Protein AF-A0A7C6WME0-F1 (afdb_monomer)

Radius of gyration: 58.68 Å; Cα contacts (8 Å, |Δi|>4): 24; chains: 1; bounding box: 89×38×171 Å

Solvent-accessible surface area (backbone atoms only — not comparable to full-atom values): 11876 Å² total; per-residue (Å²): 110,69,70,62,54,50,48,51,52,47,52,52,53,47,50,52,46,51,53,49,48,56,50,46,47,69,72,53,81,54,48,59,68,63,50,52,55,47,50,50,52,46,52,54,48,48,49,55,43,51,52,53,50,50,53,51,51,50,52,52,51,50,51,53,50,50,53,48,54,50,52,53,51,54,52,50,53,49,51,53,49,52,54,50,51,52,51,51,50,50,51,50,51,52,51,52,51,53,51,49,53,51,49,51,52,51,50,52,53,52,50,52,51,50,51,52,51,50,51,52,50,50,52,51,52,51,50,52,51,52,50,51,52,52,55,51,50,52,52,50,52,51,52,50,51,52,50,50,55,51,49,53,58,51,65,75,61,68,82,86,83,87,83,83,88,80,91,77,90,80,84,78,79,93,81,78,84,73,79,81,71,73,96,60,82,61,78,75,77,77,57,53,75,67,59,54,52,54,54,55,58,68,72,72,113

Secondary structure (DSSP, 8-state):
-HHHHHHHHHHHHHHHHHHHHHHHHHHTTT-HHHHHHHHHHHHHHHHHHHHHHHHHHHHHHHHHHHHHHHHHHHHHHHHHHHHHHHHHHHHHHHHHHHHHHHHHHHHHHHHHHHHHHHHHHHHHHHHHHHHHHHHHHHHHHHHHHHHHHHHHHHHS--------------------------SS--GGGS--HHHHHHHHHHT--

Mean predicted aligned error: 19.45 Å

Sequence (205 aa):
MLKKINSIFFGLFFLIALILEIFVIYKFDGDLFTTIGIGLVVLITGYIFMDTVRSQVQESISNIKLDLEKSQKEELDIIKKELKQLLDIQKASYTATKKNAFMLKKTMEGQKNALNLELNHNKESTRQLIEVFKIENIKIEQHQEELKKILARLEDKKPSETNDSNNSNQKFSEDNKEVIEPLYDDPNKALTADEITSLFEAYGK

pLDDT: mean 79.59, std 17.53, range [32.97, 97.38]

Foldseek 3Di:
DVLVVVLVVLVVVLVVLVVVLVVCVVPVVCPPVVNVVSVVVSVVSVVVSVVSVVVVVVVVVVVVVVVVVVVVVVVVVVVVVVVVVVVVVVVVVVVVVVVVVVVVVVVVVVVVVVVVVVVVVVVVVVVVVVVVVVVVVVVVVVVVVVVVVVVVVVVVDDDDDDDDDDDDDDDDDPDDPPPPDPPDDDPVVPDDPVNVVVVVVVVVD

Structure (mmCIF, N/CA/C/O backbone):
data_AF-A0A7C6WME0-F1
#
_entry.id   AF-A0A7C6WME0-F1
#
loop_
_atom_site.group_PDB
_atom_site.id
_atom_site.type_symbol
_atom_site.label_atom_id
_atom_site.label_alt_id
_atom_site.label_comp_id
_atom_site.label_asym_id
_atom_site.label_entity_id
_atom_site.label_seq_id
_atom_site.pdbx_PDB_ins_code
_atom_site.Cartn_x
_atom_site.Cartn_y
_atom_site.Cartn_z
_atom_site.occupancy
_atom_site.B_iso_or_equiv
_atom_site.auth_seq_id
_atom_site.auth_comp_id
_atom_site.auth_asym_id
_atom_site.auth_atom_id
_atom_site.pdbx_PDB_model_num
ATOM 1 N N . MET A 1 1 ? 12.422 -9.803 -28.456 1.00 58.50 1 MET A N 1
ATOM 2 C CA . MET A 1 1 ? 13.870 -10.108 -28.569 1.00 58.50 1 MET A CA 1
ATOM 3 C C . MET A 1 1 ? 14.460 -9.719 -29.922 1.00 58.50 1 MET A C 1
ATOM 5 O O . MET A 1 1 ? 15.465 -9.023 -29.907 1.00 58.50 1 MET A O 1
ATOM 9 N N . LEU A 1 2 ? 13.834 -10.055 -31.064 1.00 64.19 2 LEU A N 1
ATOM 10 C CA . LEU A 1 2 ? 14.345 -9.672 -32.397 1.00 64.19 2 LEU A CA 1
ATOM 11 C C . LEU A 1 2 ? 14.641 -8.167 -32.552 1.00 64.19 2 LEU A C 1
ATOM 13 O O . LEU A 1 2 ? 15.694 -7.814 -33.060 1.00 64.19 2 LEU A O 1
ATOM 17 N N . LYS A 1 3 ? 13.774 -7.274 -32.053 1.00 69.69 3 LYS A N 1
ATOM 18 C CA . LYS A 1 3 ? 13.999 -5.815 -32.133 1.00 69.69 3 LYS A CA 1
ATOM 19 C C . LYS A 1 3 ? 15.288 -5.354 -31.435 1.00 69.69 3 LYS A C 1
ATOM 21 O O . LYS A 1 3 ? 16.003 -4.519 -31.972 1.00 69.69 3 LYS A O 1
ATOM 26 N N . LYS A 1 4 ? 15.604 -5.932 -30.269 1.00 74.06 4 LYS A N 1
ATOM 27 C CA . LYS A 1 4 ? 16.823 -5.610 -29.504 1.00 74.06 4 LYS A CA 1
ATOM 28 C C . LYS A 1 4 ? 18.076 -6.101 -30.228 1.00 74.06 4 LYS A C 1
ATOM 30 O O . LYS A 1 4 ? 19.053 -5.372 -30.322 1.00 74.06 4 LYS A O 1
ATOM 35 N N . ILE A 1 5 ? 18.014 -7.311 -30.783 1.00 80.00 5 ILE A N 1
ATOM 36 C CA . ILE A 1 5 ? 19.096 -7.896 -31.583 1.00 80.00 5 ILE A CA 1
ATOM 37 C C . ILE A 1 5 ? 19.335 -7.050 -32.840 1.00 80.00 5 ILE A C 1
ATOM 39 O O . ILE A 1 5 ? 20.470 -6.669 -33.108 1.00 80.00 5 ILE A O 1
ATOM 43 N N . ASN A 1 6 ? 18.270 -6.658 -33.542 1.00 79.50 6 ASN A N 1
ATOM 44 C CA . ASN A 1 6 ? 18.366 -5.781 -34.708 1.00 79.50 6 ASN A CA 1
ATOM 45 C C . ASN A 1 6 ? 18.972 -4.417 -34.347 1.00 79.50 6 ASN A C 1
ATOM 47 O O . ASN A 1 6 ? 19.821 -3.934 -35.082 1.00 79.50 6 ASN A O 1
ATOM 51 N N . SER A 1 7 ? 18.614 -3.835 -33.197 1.00 81.12 7 SER A N 1
ATOM 52 C CA . SER A 1 7 ? 19.242 -2.607 -32.675 1.00 81.12 7 SER A CA 1
ATOM 53 C C . SER A 1 7 ? 20.755 -2.717 -32.561 1.00 81.12 7 SER A C 1
ATOM 55 O O . SER A 1 7 ? 21.491 -1.837 -32.996 1.00 81.12 7 SER A O 1
ATOM 57 N N . ILE A 1 8 ? 21.214 -3.820 -31.966 1.00 84.44 8 ILE A N 1
ATOM 58 C CA . ILE A 1 8 ? 22.630 -4.075 -31.714 1.00 84.44 8 ILE A CA 1
ATOM 59 C C . ILE A 1 8 ? 23.362 -4.258 -33.044 1.00 84.44 8 ILE A C 1
ATOM 61 O O . ILE A 1 8 ? 24.427 -3.679 -33.236 1.00 84.44 8 ILE A O 1
ATOM 65 N N . PHE A 1 9 ? 22.764 -4.991 -33.988 1.00 85.44 9 PHE A N 1
ATOM 66 C CA . PHE A 1 9 ? 23.308 -5.124 -35.338 1.00 85.44 9 PHE A CA 1
ATOM 67 C C . PHE A 1 9 ? 23.381 -3.776 -36.065 1.00 85.44 9 PHE A C 1
ATOM 69 O O . PHE A 1 9 ? 24.432 -3.459 -36.615 1.00 85.44 9 PHE A O 1
ATOM 76 N N . PHE A 1 10 ? 22.330 -2.952 -36.026 1.00 84.94 10 PHE A N 1
ATOM 77 C CA . PHE A 1 10 ? 22.354 -1.611 -36.622 1.00 84.94 10 PHE A CA 1
ATOM 78 C C . PHE A 1 10 ? 23.417 -0.711 -35.985 1.00 84.94 10 PHE A C 1
ATOM 80 O O . PHE A 1 10 ? 24.123 -0.013 -36.706 1.00 84.94 10 PHE A O 1
ATOM 87 N N . GLY A 1 11 ? 23.583 -0.770 -34.662 1.00 87.19 11 GLY A N 1
ATOM 88 C CA . GLY A 1 11 ? 24.639 -0.039 -33.961 1.00 87.19 11 GLY A CA 1
ATOM 89 C C . GLY A 1 11 ? 26.040 -0.486 -34.380 1.00 87.19 11 GLY A C 1
ATOM 90 O O . GLY A 1 11 ? 26.913 0.351 -34.597 1.00 87.19 11 GLY A O 1
ATOM 91 N N . LEU A 1 12 ? 26.246 -1.793 -34.568 1.00 89.94 12 LEU A N 1
ATOM 92 C CA . LEU A 1 12 ? 27.514 -2.342 -35.049 1.00 89.94 12 LEU A CA 1
ATOM 93 C C . LEU A 1 12 ? 27.816 -1.894 -36.488 1.00 89.94 12 LEU A C 1
ATOM 95 O O . LEU A 1 12 ? 28.926 -1.453 -36.771 1.00 89.94 12 LEU A O 1
ATOM 99 N N . PHE A 1 13 ? 26.829 -1.957 -37.388 1.00 86.69 13 PHE A N 1
ATOM 100 C CA . PHE A 1 13 ? 26.975 -1.487 -38.770 1.00 86.69 13 PHE A CA 1
ATOM 101 C C . PHE A 1 13 ? 27.229 0.019 -38.848 1.00 86.69 13 PHE A C 1
ATOM 103 O O . PHE A 1 13 ? 28.073 0.452 -39.630 1.00 86.69 13 PHE A O 1
ATOM 110 N N . PHE A 1 14 ? 26.553 0.811 -38.014 1.00 89.06 14 PHE A N 1
ATOM 111 C CA . PHE A 1 14 ? 26.797 2.246 -37.912 1.00 89.06 14 PHE A CA 1
ATOM 112 C C . PHE A 1 14 ? 28.226 2.544 -37.437 1.00 89.06 14 PHE A C 1
ATOM 114 O O . PHE A 1 14 ? 28.904 3.374 -38.035 1.00 89.06 14 PHE A O 1
ATOM 121 N N . LEU A 1 15 ? 28.726 1.817 -36.429 1.00 90.81 15 LEU A N 1
ATOM 122 C CA . LEU A 1 15 ? 30.104 1.959 -35.949 1.00 90.81 15 LEU A CA 1
ATOM 123 C C . LEU A 1 15 ? 31.127 1.628 -37.047 1.00 90.81 15 LEU A C 1
ATOM 125 O O . LEU A 1 15 ? 32.091 2.366 -37.236 1.00 90.81 15 LEU A O 1
ATOM 129 N N . ILE A 1 16 ? 30.903 0.541 -37.792 1.00 90.31 16 ILE A N 1
ATOM 130 C CA . ILE A 1 16 ? 31.760 0.146 -38.918 1.00 90.31 16 ILE A CA 1
ATOM 131 C C . ILE A 1 16 ? 31.748 1.225 -40.009 1.00 90.31 16 ILE A C 1
ATOM 133 O O . ILE A 1 16 ? 32.808 1.565 -40.529 1.00 90.31 16 ILE A O 1
ATOM 137 N N . ALA A 1 17 ? 30.582 1.795 -40.330 1.00 88.19 17 ALA A N 1
ATOM 138 C CA . ALA A 1 17 ? 30.460 2.870 -41.313 1.00 88.19 17 ALA A CA 1
ATOM 139 C C . ALA A 1 17 ? 31.203 4.146 -40.875 1.00 88.19 17 ALA A C 1
ATOM 141 O O . ALA A 1 17 ? 31.884 4.761 -41.689 1.00 88.19 17 ALA A O 1
ATOM 142 N N . LEU A 1 18 ? 31.149 4.490 -39.585 1.00 89.69 18 LEU A N 1
ATOM 143 C CA . LEU A 1 18 ? 31.856 5.637 -39.005 1.00 89.69 18 LEU A CA 1
ATOM 144 C C . LEU A 1 18 ? 33.384 5.438 -39.054 1.00 89.69 18 LEU A C 1
ATOM 146 O O . LEU A 1 18 ? 34.127 6.333 -39.448 1.00 89.69 18 LEU A O 1
ATOM 150 N N . ILE A 1 19 ? 33.866 4.233 -38.728 1.00 92.19 19 ILE A N 1
ATOM 151 C CA . ILE A 1 19 ? 35.291 3.879 -38.853 1.00 92.19 19 ILE A CA 1
ATOM 152 C C . ILE A 1 19 ? 35.739 3.936 -40.320 1.00 92.19 19 ILE A C 1
ATOM 154 O O . ILE A 1 19 ? 36.832 4.426 -40.609 1.00 92.19 19 ILE A O 1
ATOM 158 N N . LEU A 1 20 ? 34.905 3.455 -41.246 1.00 87.75 20 LEU A N 1
ATOM 159 C CA . LEU A 1 20 ? 35.188 3.496 -42.679 1.00 87.75 20 LEU A CA 1
ATOM 160 C C . LEU A 1 20 ? 35.269 4.939 -43.196 1.00 87.75 20 LEU A C 1
ATOM 162 O O . LEU A 1 20 ? 36.176 5.249 -43.961 1.00 87.75 20 LEU A O 1
ATOM 166 N N . GLU A 1 21 ? 34.372 5.822 -42.755 1.00 87.31 21 GLU A N 1
ATOM 167 C CA . GLU A 1 21 ? 34.400 7.248 -43.093 1.00 87.31 21 GLU A CA 1
ATOM 168 C C . GLU A 1 21 ? 35.707 7.906 -42.628 1.00 87.31 21 GLU A C 1
ATOM 170 O O . GLU A 1 21 ? 36.407 8.524 -43.431 1.00 87.31 21 GLU A O 1
ATOM 175 N N . ILE A 1 22 ? 36.104 7.683 -41.368 1.00 89.19 22 ILE A N 1
ATOM 176 C CA . ILE A 1 22 ? 37.377 8.183 -40.819 1.00 89.19 22 ILE A CA 1
ATOM 177 C C . ILE A 1 22 ? 38.570 7.644 -41.623 1.00 89.19 22 ILE A C 1
ATOM 179 O O . ILE A 1 22 ? 39.497 8.388 -41.946 1.00 89.19 22 ILE A O 1
ATOM 183 N N . PHE A 1 23 ? 38.552 6.355 -41.970 1.00 89.75 23 PHE A N 1
ATOM 184 C CA . PHE A 1 23 ? 39.615 5.723 -42.749 1.00 89.75 23 PHE A CA 1
ATOM 185 C C . PHE A 1 23 ? 39.729 6.306 -44.162 1.00 89.75 23 PHE A C 1
ATOM 187 O O . PHE A 1 23 ? 40.838 6.508 -44.661 1.00 89.75 23 PHE A O 1
ATOM 194 N N . VAL A 1 24 ? 38.597 6.591 -44.808 1.00 86.25 24 VAL A N 1
ATOM 195 C CA . VAL A 1 24 ? 38.574 7.176 -46.151 1.00 86.25 24 VAL A CA 1
ATOM 196 C C . VAL A 1 24 ? 39.119 8.597 -46.133 1.00 86.25 24 VAL A C 1
ATOM 198 O O . VAL A 1 24 ? 39.968 8.917 -46.963 1.00 86.25 24 VAL A O 1
ATOM 201 N N . ILE A 1 25 ? 38.720 9.409 -45.152 1.00 86.75 25 ILE A N 1
ATOM 202 C CA . ILE A 1 25 ? 39.258 10.764 -44.964 1.00 86.75 25 ILE A CA 1
ATOM 203 C C . ILE A 1 25 ? 40.781 10.719 -44.792 1.00 86.75 25 ILE A C 1
ATOM 205 O O . ILE A 1 25 ? 41.490 11.525 -45.387 1.00 86.75 25 ILE A O 1
ATOM 209 N N . TYR A 1 26 ? 41.289 9.752 -44.022 1.00 88.94 26 TYR A N 1
ATOM 210 C CA . TYR A 1 26 ? 42.722 9.609 -43.763 1.00 88.94 26 TYR A CA 1
ATOM 211 C C . TYR A 1 26 ? 43.530 9.137 -44.983 1.00 88.94 26 TYR A C 1
ATOM 213 O O . TYR A 1 26 ? 44.649 9.597 -45.185 1.00 88.94 26 TYR A O 1
ATOM 221 N N . LYS A 1 27 ? 43.004 8.195 -45.779 1.00 88.44 27 LYS A N 1
ATOM 222 C CA . LYS A 1 27 ? 43.773 7.522 -46.844 1.00 88.44 27 LYS A CA 1
ATOM 223 C C . LYS A 1 27 ? 43.636 8.161 -48.229 1.00 88.44 27 LYS A C 1
ATOM 225 O O . LYS A 1 27 ? 44.530 7.987 -49.051 1.00 88.44 27 LYS A O 1
ATOM 230 N N . PHE A 1 28 ? 42.528 8.843 -48.510 1.00 83.94 28 PHE A N 1
ATOM 231 C CA . PHE A 1 28 ? 42.233 9.397 -49.838 1.00 83.94 28 PHE A CA 1
ATOM 232 C C . PHE A 1 28 ? 42.497 10.907 -49.942 1.00 83.94 28 PHE A C 1
ATOM 234 O O . PHE A 1 28 ? 41.944 11.548 -50.832 1.00 83.94 28 PHE A O 1
ATOM 241 N N . ASP A 1 29 ? 43.300 11.476 -49.031 1.00 81.00 29 ASP A N 1
ATOM 242 C CA . ASP A 1 29 ? 43.642 12.911 -48.971 1.00 81.00 29 ASP A CA 1
ATOM 243 C C . ASP A 1 29 ? 42.420 13.845 -49.107 1.00 81.00 29 ASP A C 1
ATOM 245 O O . ASP A 1 29 ? 42.507 14.966 -49.608 1.00 81.00 29 ASP A O 1
ATOM 249 N N . GLY A 1 30 ? 41.254 13.377 -48.651 1.00 66.31 30 GLY A N 1
ATOM 250 C CA . GLY A 1 30 ? 40.015 14.141 -48.693 1.00 66.31 30 GLY A CA 1
ATOM 251 C C . GLY A 1 30 ? 39.384 14.291 -50.078 1.00 66.31 30 GLY A C 1
ATOM 252 O O . GLY A 1 30 ? 38.801 15.344 -50.336 1.00 66.31 30 GLY A O 1
ATOM 253 N N . ASP A 1 31 ? 39.435 13.273 -50.953 1.00 85.81 31 ASP A N 1
ATOM 254 C CA . ASP A 1 31 ? 38.570 13.249 -52.145 1.00 85.81 31 ASP A CA 1
ATOM 255 C C . ASP A 1 31 ? 37.110 13.534 -51.741 1.00 85.81 31 ASP A C 1
ATOM 257 O O . ASP A 1 31 ? 36.436 12.746 -51.059 1.00 85.81 31 ASP A O 1
ATOM 261 N N . LEU A 1 32 ? 36.651 14.726 -52.129 1.00 82.75 32 LEU A N 1
ATOM 262 C CA . LEU A 1 32 ? 35.411 15.329 -51.657 1.00 82.75 32 LEU A CA 1
ATOM 263 C C . LEU A 1 32 ? 34.208 14.481 -52.056 1.00 82.75 32 LEU A C 1
ATOM 265 O O . LEU A 1 32 ? 33.293 14.318 -51.256 1.00 82.75 32 LEU A O 1
ATOM 269 N N . PHE A 1 33 ? 34.210 13.896 -53.256 1.00 86.88 33 PHE A N 1
ATOM 270 C CA . PHE A 1 33 ? 33.073 13.112 -53.739 1.00 86.88 33 PHE A CA 1
ATOM 271 C C . PHE A 1 33 ? 32.895 11.814 -52.952 1.00 86.88 33 PHE A C 1
ATOM 273 O O . PHE A 1 33 ? 31.777 11.489 -52.547 1.00 86.88 33 PHE A O 1
ATOM 280 N N . THR A 1 34 ? 33.992 11.106 -52.680 1.00 85.69 34 THR A N 1
ATOM 281 C CA . THR A 1 34 ? 33.966 9.871 -51.888 1.00 85.69 34 THR A CA 1
ATOM 282 C C . THR A 1 34 ? 33.574 10.160 -50.437 1.00 85.69 34 THR A C 1
ATOM 284 O O . THR A 1 34 ? 32.724 9.470 -49.871 1.00 85.69 34 THR A O 1
ATOM 287 N N . THR A 1 35 ? 34.120 11.231 -49.857 1.00 86.81 35 THR A N 1
ATOM 288 C CA . THR A 1 35 ? 33.803 11.652 -48.484 1.00 86.81 35 THR A CA 1
ATOM 289 C C . THR A 1 35 ? 32.334 12.063 -48.346 1.00 86.81 35 THR A C 1
ATOM 291 O O . THR A 1 35 ? 31.651 11.602 -47.436 1.00 86.81 35 THR A O 1
ATOM 294 N N . ILE A 1 36 ? 31.806 12.859 -49.283 1.00 89.50 36 ILE A N 1
ATOM 295 C CA . ILE A 1 36 ? 30.394 13.277 -49.294 1.00 89.50 36 ILE A CA 1
ATOM 296 C C . ILE A 1 36 ? 29.465 12.068 -49.461 1.00 89.50 36 ILE A C 1
ATOM 298 O O . ILE A 1 36 ? 28.457 11.970 -48.760 1.00 89.50 36 ILE A O 1
ATOM 302 N N . GLY A 1 37 ? 29.796 11.136 -50.362 1.00 88.50 37 GLY A N 1
ATOM 303 C CA . GLY A 1 37 ? 28.994 9.934 -50.594 1.00 88.50 37 GLY A CA 1
ATOM 304 C C . GLY A 1 37 ? 28.884 9.053 -49.348 1.00 88.50 37 GLY A C 1
ATOM 305 O O . GLY A 1 37 ? 27.784 8.646 -48.973 1.00 88.50 37 GLY A O 1
ATOM 306 N N . ILE A 1 38 ? 30.008 8.804 -48.671 1.00 87.88 38 ILE A N 1
ATOM 307 C CA . ILE A 1 38 ? 30.039 7.998 -47.443 1.00 87.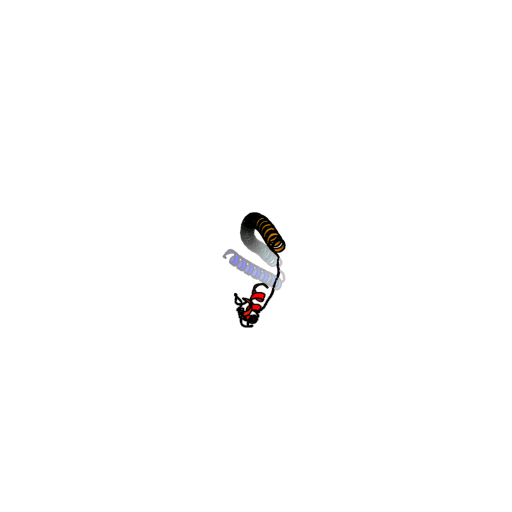88 38 ILE A CA 1
ATOM 308 C C . ILE A 1 38 ? 29.370 8.737 -46.284 1.00 87.88 38 ILE A C 1
ATOM 310 O O . ILE A 1 38 ? 28.553 8.135 -45.589 1.00 87.88 38 ILE A O 1
ATOM 314 N N . GLY A 1 39 ? 29.622 10.038 -46.121 1.00 89.69 39 GLY A N 1
ATOM 315 C CA . GLY A 1 39 ? 28.986 10.843 -45.077 1.00 89.69 39 GLY A CA 1
ATOM 316 C C . GLY A 1 39 ? 27.460 10.867 -45.199 1.00 89.69 39 GLY A C 1
ATOM 317 O O . GLY A 1 39 ? 26.748 10.772 -44.200 1.00 89.69 39 GLY A O 1
ATOM 318 N N . LEU A 1 40 ? 26.920 10.889 -46.423 1.00 92.31 40 LEU A N 1
ATOM 319 C CA . LEU A 1 40 ? 25.475 10.803 -46.653 1.00 92.31 40 LEU A CA 1
ATOM 320 C C . LEU A 1 40 ? 24.914 9.438 -46.214 1.00 92.31 40 LEU A C 1
ATOM 322 O O . LEU A 1 40 ? 23.871 9.379 -45.559 1.00 92.31 40 LEU A O 1
ATOM 326 N N . VAL A 1 41 ? 25.627 8.343 -46.499 1.00 89.81 41 VAL A N 1
ATOM 327 C CA . VAL A 1 41 ? 25.257 6.995 -46.030 1.00 89.81 41 VAL A CA 1
ATOM 328 C C . VAL A 1 41 ? 25.319 6.900 -44.503 1.00 89.81 41 VAL A C 1
ATOM 330 O O . VAL A 1 41 ? 24.405 6.337 -43.894 1.00 89.81 41 VAL A O 1
ATOM 333 N N . VAL A 1 42 ? 26.344 7.476 -43.871 1.00 91.69 42 VAL A N 1
ATOM 334 C CA . VAL A 1 42 ? 26.475 7.521 -42.406 1.00 91.69 42 VAL A CA 1
ATOM 335 C C . VAL A 1 42 ? 25.335 8.328 -41.786 1.00 91.69 42 VAL A C 1
ATOM 337 O O . VAL A 1 42 ? 24.731 7.862 -40.822 1.00 91.69 42 VAL A O 1
ATOM 340 N N . LEU A 1 43 ? 24.954 9.469 -42.368 1.00 92.62 43 LEU A N 1
ATOM 341 C CA . LEU A 1 43 ? 23.820 10.271 -41.895 1.00 92.62 43 LEU A CA 1
ATOM 342 C C . LEU A 1 43 ? 22.486 9.520 -41.991 1.00 92.62 43 LEU A C 1
ATOM 344 O O . LEU A 1 43 ? 21.732 9.496 -41.016 1.00 92.62 43 LEU A O 1
ATOM 348 N N . ILE A 1 44 ? 22.197 8.872 -43.126 1.00 90.94 44 ILE A N 1
ATOM 349 C CA . ILE A 1 44 ? 20.967 8.077 -43.289 1.00 90.94 44 ILE A CA 1
ATOM 350 C C . ILE A 1 44 ? 20.949 6.912 -42.293 1.00 90.94 44 ILE A C 1
ATOM 352 O O . ILE A 1 44 ? 19.948 6.685 -41.611 1.00 90.94 44 ILE A O 1
ATOM 356 N N . THR A 1 45 ? 22.065 6.190 -42.174 1.00 89.19 45 THR A N 1
ATOM 357 C CA . THR A 1 45 ? 22.178 5.040 -41.266 1.00 89.19 45 THR A CA 1
ATOM 358 C C . THR A 1 45 ? 22.056 5.478 -39.806 1.00 89.19 45 THR A C 1
ATOM 360 O O . THR A 1 45 ? 21.356 4.836 -39.024 1.00 89.19 45 THR A O 1
ATOM 363 N N . GLY A 1 46 ? 22.667 6.608 -39.444 1.00 90.81 46 GLY A N 1
ATOM 364 C CA . GLY A 1 46 ? 22.572 7.206 -38.116 1.00 90.81 46 GLY A CA 1
ATOM 365 C C . GLY A 1 46 ? 21.152 7.648 -37.772 1.00 90.81 46 GLY A C 1
ATOM 366 O O . GLY A 1 46 ? 20.696 7.421 -36.652 1.00 90.81 46 GLY A O 1
ATOM 367 N N . TYR A 1 47 ? 20.414 8.203 -38.737 1.00 92.31 47 TYR A N 1
ATOM 368 C CA . TYR A 1 47 ? 19.008 8.560 -38.550 1.00 92.31 47 TYR A CA 1
ATOM 369 C C . TYR A 1 47 ? 18.138 7.328 -38.250 1.00 92.31 47 TYR A C 1
ATOM 371 O O . TYR A 1 47 ? 17.405 7.322 -37.260 1.00 92.31 47 TYR A O 1
ATOM 379 N N . ILE A 1 48 ? 18.269 6.258 -39.043 1.00 88.25 48 ILE A N 1
ATOM 380 C CA . ILE A 1 48 ? 17.522 5.001 -38.840 1.00 88.25 48 ILE A CA 1
ATOM 381 C C . ILE A 1 48 ? 17.894 4.352 -37.498 1.00 88.25 48 ILE A C 1
ATOM 383 O O . ILE A 1 48 ? 17.029 3.833 -36.783 1.00 88.25 48 ILE A O 1
ATOM 387 N N . PHE A 1 49 ? 19.176 4.400 -37.129 1.00 89.19 49 PHE A N 1
ATOM 388 C CA . PHE A 1 49 ? 19.643 3.906 -35.840 1.00 89.19 49 PHE A CA 1
ATOM 389 C C . PHE A 1 49 ? 19.020 4.689 -34.677 1.00 89.19 49 PHE A C 1
ATOM 391 O O . PHE A 1 49 ? 18.477 4.082 -33.755 1.00 89.19 49 PHE A O 1
ATOM 398 N N . MET A 1 50 ? 19.022 6.024 -34.738 1.00 90.00 50 MET A N 1
ATOM 399 C CA . MET A 1 50 ? 18.418 6.868 -33.702 1.00 90.00 50 MET A CA 1
ATOM 400 C C . MET A 1 50 ? 16.910 6.645 -33.570 1.00 90.00 50 MET A C 1
ATOM 402 O O . MET A 1 50 ? 16.407 6.597 -32.448 1.00 90.00 50 MET A O 1
ATOM 406 N N . ASP A 1 51 ? 16.192 6.447 -34.676 1.00 89.00 51 ASP A N 1
ATOM 407 C CA . ASP A 1 51 ? 14.764 6.109 -34.641 1.00 89.00 51 ASP A CA 1
ATOM 408 C C . ASP A 1 51 ? 14.516 4.751 -33.955 1.00 89.00 51 ASP A C 1
ATOM 410 O O . ASP A 1 51 ? 13.672 4.613 -33.063 1.00 89.00 51 ASP A O 1
ATOM 414 N N . THR A 1 52 ? 15.357 3.764 -34.270 1.00 87.31 52 THR A N 1
ATOM 415 C CA . THR A 1 52 ? 15.318 2.430 -33.655 1.00 87.31 52 THR A CA 1
ATOM 416 C C . THR A 1 52 ? 15.600 2.479 -32.148 1.00 87.31 52 THR A C 1
ATOM 418 O O . THR A 1 52 ? 14.903 1.827 -31.361 1.00 87.31 52 THR A O 1
ATOM 421 N N . VAL A 1 53 ? 16.593 3.271 -31.727 1.00 87.62 53 VAL A N 1
ATOM 422 C CA . VAL A 1 53 ? 16.920 3.499 -30.310 1.00 87.62 53 VAL A CA 1
ATOM 423 C C . VAL A 1 53 ? 15.766 4.206 -29.604 1.00 87.62 53 VAL A C 1
ATOM 425 O O . VAL A 1 53 ? 15.340 3.763 -28.536 1.00 87.62 53 VAL A O 1
ATOM 428 N N . ARG A 1 54 ? 15.206 5.260 -30.210 1.00 90.12 54 ARG A N 1
ATOM 429 C CA . ARG A 1 54 ? 14.078 6.015 -29.649 1.00 90.12 54 ARG A CA 1
ATOM 430 C C . ARG A 1 54 ? 12.875 5.116 -29.392 1.00 90.12 54 ARG A C 1
ATOM 432 O O . ARG A 1 54 ? 12.310 5.160 -28.300 1.00 90.12 54 ARG A O 1
ATOM 439 N N . SER A 1 55 ? 12.528 4.269 -30.359 1.00 88.56 55 SER A N 1
ATOM 440 C CA . SER A 1 55 ? 11.431 3.308 -30.233 1.00 88.56 55 SER A CA 1
ATOM 441 C C . SER A 1 55 ? 11.642 2.345 -29.055 1.00 88.56 55 SER A C 1
ATOM 443 O O . SER A 1 55 ? 10.732 2.134 -28.254 1.00 88.56 55 SER A O 1
ATOM 445 N N . GLN A 1 56 ? 12.858 1.820 -28.879 1.00 87.56 56 GLN A N 1
ATOM 446 C CA . GLN A 1 56 ? 13.174 0.906 -27.772 1.00 87.56 56 GLN A CA 1
ATOM 447 C C . GLN A 1 56 ? 13.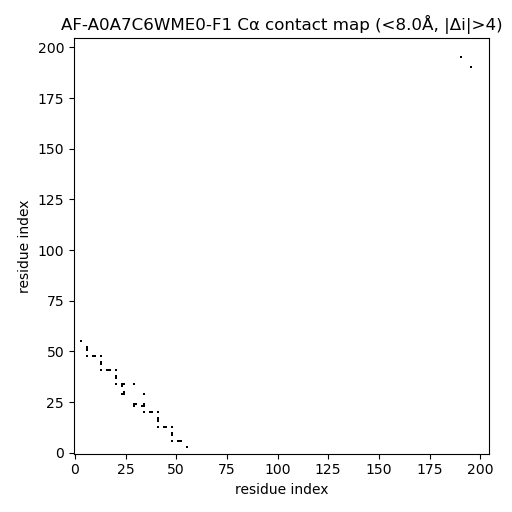169 1.575 -26.404 1.00 87.56 56 GLN A C 1
ATOM 449 O O . GLN A 1 56 ? 12.703 0.980 -25.428 1.00 87.56 56 GLN A O 1
ATOM 45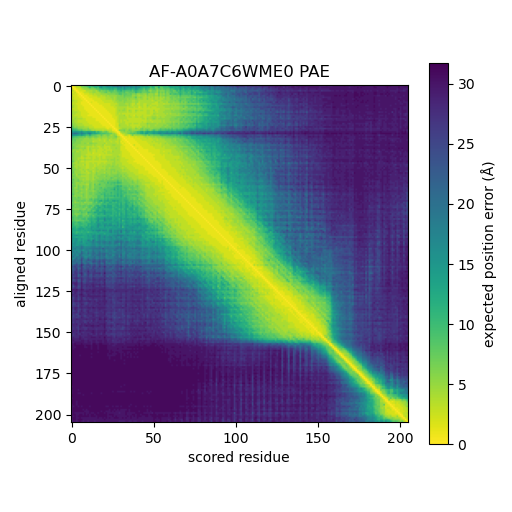4 N N . VAL A 1 57 ? 13.685 2.800 -26.324 1.00 89.62 57 VAL A N 1
ATOM 455 C CA . VAL A 1 57 ? 13.641 3.594 -25.095 1.00 89.62 57 VAL A CA 1
ATOM 456 C C . VAL A 1 57 ? 12.189 3.878 -24.725 1.00 89.62 57 VAL A C 1
ATOM 458 O O . VAL A 1 57 ? 11.807 3.662 -23.579 1.00 89.62 57 VAL A O 1
ATOM 461 N N . GLN A 1 58 ? 11.353 4.266 -25.688 1.00 92.06 58 GLN A N 1
ATOM 462 C CA . GLN A 1 58 ? 9.937 4.533 -25.449 1.00 92.06 58 GLN A CA 1
ATOM 463 C C . GLN A 1 58 ? 9.169 3.281 -24.999 1.00 92.06 58 GLN A C 1
ATOM 465 O O . GLN A 1 58 ? 8.391 3.360 -24.050 1.00 92.06 58 GLN A O 1
ATOM 470 N N . GLU A 1 59 ? 9.410 2.124 -25.622 1.00 90.56 59 GLU A N 1
ATOM 471 C CA . GLU A 1 59 ? 8.820 0.845 -25.201 1.00 90.56 59 GLU A CA 1
ATOM 472 C C . GLU A 1 59 ? 9.242 0.490 -23.765 1.00 90.56 59 GLU A C 1
ATOM 474 O O . GLU A 1 59 ? 8.410 0.120 -22.939 1.00 90.56 59 GLU A O 1
ATOM 479 N N . SER A 1 60 ? 10.521 0.683 -23.431 1.00 88.44 60 SER A N 1
ATOM 480 C CA . SER A 1 60 ? 11.044 0.422 -22.084 1.00 88.44 60 SER A CA 1
ATOM 481 C C . SER A 1 60 ? 10.445 1.368 -21.041 1.00 88.44 60 SER A C 1
ATOM 483 O O . SER A 1 60 ? 10.029 0.913 -19.980 1.00 88.44 60 SER A O 1
ATOM 485 N N . ILE A 1 61 ? 10.337 2.663 -21.354 1.00 91.88 61 ILE A N 1
ATOM 486 C CA . ILE A 1 61 ? 9.693 3.659 -20.485 1.00 91.88 61 ILE A CA 1
ATOM 487 C C . ILE A 1 61 ? 8.219 3.308 -20.273 1.00 91.88 61 ILE A C 1
ATOM 489 O O . ILE A 1 61 ? 7.737 3.368 -19.146 1.00 91.88 61 ILE A O 1
ATOM 493 N N . SER A 1 62 ? 7.507 2.919 -21.333 1.00 94.81 62 SER A N 1
ATOM 494 C CA . SER A 1 62 ? 6.101 2.524 -21.234 1.00 94.81 62 SER A CA 1
ATOM 495 C C . SER A 1 62 ? 5.919 1.302 -20.336 1.00 94.81 62 SER A C 1
ATOM 497 O O . SER A 1 62 ? 5.009 1.293 -19.513 1.00 94.81 62 SER A O 1
ATOM 499 N N . ASN A 1 63 ? 6.784 0.294 -20.465 1.00 94.50 63 ASN A N 1
ATOM 500 C CA . ASN A 1 63 ? 6.724 -0.908 -19.633 1.00 94.50 63 ASN A CA 1
ATOM 501 C C . ASN A 1 63 ? 7.028 -0.591 -18.164 1.00 94.50 63 ASN A C 1
ATOM 503 O O . ASN A 1 63 ? 6.266 -0.990 -17.294 1.00 94.50 63 ASN A O 1
ATOM 507 N N . ILE A 1 64 ? 8.073 0.200 -17.893 1.00 93.50 64 ILE A N 1
ATOM 508 C CA . ILE A 1 64 ? 8.406 0.643 -16.528 1.00 93.50 64 ILE A CA 1
ATOM 509 C C . ILE A 1 64 ? 7.245 1.431 -15.916 1.00 93.50 64 ILE A C 1
ATOM 511 O O . ILE A 1 64 ? 6.903 1.226 -14.755 1.00 93.50 64 ILE A O 1
ATOM 515 N N . LYS A 1 65 ? 6.618 2.324 -16.691 1.00 95.38 65 LYS A N 1
ATOM 516 C CA . LYS A 1 65 ? 5.459 3.092 -16.230 1.00 95.38 65 LYS A CA 1
ATOM 517 C C . LYS A 1 65 ? 4.277 2.180 -15.894 1.00 95.38 65 LYS A C 1
ATOM 519 O O . LYS A 1 65 ? 3.646 2.376 -14.863 1.00 95.38 65 LYS A O 1
ATOM 524 N N . LEU A 1 66 ? 3.998 1.189 -16.740 1.00 95.88 66 LEU A N 1
ATOM 525 C CA . LEU A 1 66 ? 2.917 0.228 -16.525 1.00 95.88 66 LEU A CA 1
ATOM 526 C C . LEU A 1 66 ? 3.168 -0.627 -15.275 1.00 95.88 66 LEU A C 1
ATOM 528 O O . LEU A 1 66 ? 2.262 -0.796 -14.461 1.00 95.88 66 LEU A O 1
ATOM 532 N N . ASP A 1 67 ? 4.396 -1.112 -15.088 1.00 95.50 67 ASP A N 1
ATOM 533 C CA . ASP A 1 67 ? 4.783 -1.873 -13.897 1.00 95.50 67 ASP A CA 1
ATOM 534 C C . ASP A 1 67 ? 4.679 -1.018 -12.624 1.00 95.50 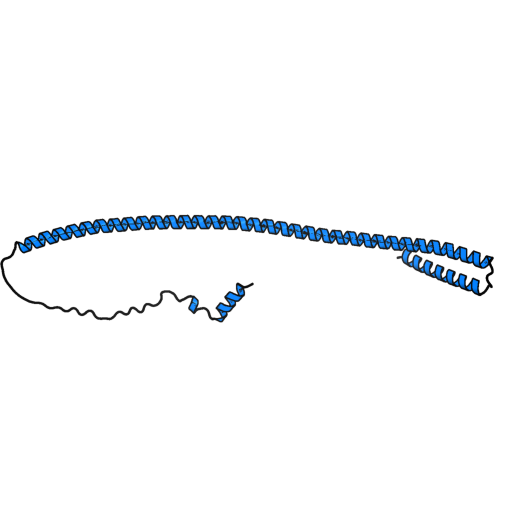67 ASP A C 1
ATOM 536 O O . ASP A 1 67 ? 4.181 -1.490 -11.600 1.00 95.50 67 ASP A O 1
ATOM 540 N N . LEU A 1 68 ? 5.065 0.260 -12.694 1.00 95.44 68 LEU A N 1
ATOM 541 C CA . LEU A 1 68 ? 4.927 1.202 -11.584 1.00 95.44 68 LEU A CA 1
ATOM 542 C C . LEU A 1 68 ? 3.455 1.456 -11.227 1.00 95.44 68 LEU A C 1
ATOM 544 O O . LEU A 1 68 ? 3.093 1.392 -10.055 1.00 95.44 68 LEU A O 1
ATOM 548 N N . GLU A 1 69 ? 2.597 1.710 -12.220 1.00 95.69 69 GLU A N 1
ATOM 549 C CA . GLU A 1 69 ? 1.153 1.894 -12.008 1.00 95.69 69 GLU A CA 1
ATOM 550 C C . GLU A 1 69 ? 0.513 0.639 -11.398 1.00 95.69 69 GLU A C 1
ATOM 552 O O . GLU A 1 69 ? -0.330 0.736 -10.502 1.00 95.69 69 GLU A O 1
ATOM 557 N N . LYS A 1 70 ? 0.938 -0.549 -11.841 1.00 96.81 70 LYS A N 1
ATOM 558 C CA . LYS A 1 70 ? 0.481 -1.820 -11.278 1.00 96.81 70 LYS A CA 1
ATOM 559 C C . LYS A 1 70 ? 0.905 -1.970 -9.815 1.00 96.81 70 LYS A C 1
ATOM 561 O O . LYS A 1 70 ? 0.055 -2.276 -8.982 1.00 96.81 70 LYS A O 1
ATOM 566 N N . SER A 1 71 ? 2.171 -1.694 -9.500 1.00 94.56 71 SER A N 1
ATOM 567 C CA . SER A 1 71 ? 2.694 -1.736 -8.128 1.00 94.56 71 SER A CA 1
ATOM 568 C C . SER A 1 71 ? 1.945 -0.771 -7.207 1.00 94.56 71 SER A C 1
ATOM 570 O O . SER A 1 71 ? 1.504 -1.160 -6.130 1.00 94.56 71 SER A O 1
ATOM 572 N N . GLN A 1 72 ? 1.723 0.470 -7.650 1.00 95.31 72 GLN A N 1
ATOM 573 C CA . GLN A 1 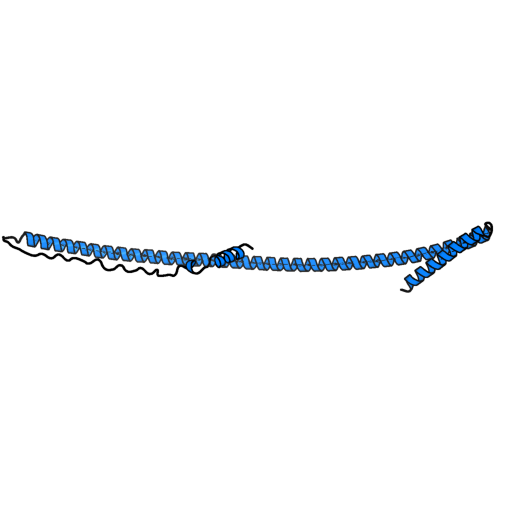72 ? 0.973 1.464 -6.875 1.00 95.31 72 GLN A CA 1
ATOM 574 C C . GLN A 1 72 ? -0.469 1.027 -6.610 1.00 95.31 72 GLN A C 1
ATOM 576 O O . GLN A 1 72 ? -1.005 1.255 -5.526 1.00 95.31 72 GLN A O 1
ATOM 581 N N . LYS A 1 73 ? -1.114 0.392 -7.592 1.00 96.94 73 LYS A N 1
ATOM 582 C CA . LYS A 1 73 ? -2.473 -0.124 -7.429 1.00 96.94 73 LYS A CA 1
ATOM 583 C C . LYS A 1 73 ? -2.529 -1.263 -6.410 1.00 96.94 73 LYS A C 1
ATOM 585 O O . LYS A 1 73 ? -3.437 -1.278 -5.584 1.00 96.94 73 LYS A O 1
ATOM 590 N N . GLU A 1 74 ? -1.569 -2.185 -6.456 1.00 96.38 74 GLU A N 1
ATOM 591 C CA . GLU A 1 74 ? -1.468 -3.286 -5.493 1.00 96.38 74 GLU A CA 1
ATOM 592 C C . GLU A 1 74 ? -1.251 -2.763 -4.064 1.00 96.38 74 GLU A C 1
ATOM 594 O O . GLU A 1 74 ? -1.961 -3.180 -3.148 1.00 96.38 74 GLU A O 1
ATOM 599 N N . GLU A 1 75 ? -0.357 -1.788 -3.873 1.00 95.31 75 GLU A N 1
ATOM 600 C CA . GLU A 1 75 ? -0.151 -1.132 -2.573 1.00 95.31 75 GLU A CA 1
ATOM 601 C C . GLU A 1 75 ? -1.420 -0.436 -2.064 1.00 95.31 75 GLU A C 1
ATOM 603 O O . GLU A 1 75 ? -1.797 -0.585 -0.899 1.00 95.31 75 GLU A O 1
ATOM 608 N N . LEU A 1 76 ? -2.129 0.284 -2.938 1.00 96.62 76 LEU A N 1
ATOM 609 C CA . LEU A 1 76 ? -3.372 0.968 -2.581 1.00 96.62 76 LEU A CA 1
ATOM 610 C C . LEU A 1 76 ? -4.457 -0.032 -2.155 1.00 96.62 76 LEU A C 1
ATOM 612 O O . LEU A 1 76 ? -5.160 0.202 -1.168 1.00 96.62 76 LEU A O 1
ATOM 616 N N . ASP A 1 77 ? -4.573 -1.163 -2.850 1.00 96.81 77 ASP A N 1
ATOM 617 C CA . ASP A 1 77 ? -5.522 -2.221 -2.500 1.00 96.81 77 ASP A CA 1
ATOM 618 C C . ASP A 1 77 ? -5.193 -2.868 -1.141 1.00 96.81 77 ASP A C 1
ATOM 620 O O . ASP A 1 77 ? -6.111 -3.141 -0.357 1.00 96.81 77 ASP A O 1
ATOM 624 N N . ILE A 1 78 ? -3.907 -3.051 -0.816 1.00 96.94 78 ILE A N 1
ATOM 625 C CA . ILE A 1 78 ? -3.458 -3.531 0.503 1.00 96.94 78 ILE A CA 1
ATOM 626 C C . ILE A 1 78 ? -3.844 -2.530 1.594 1.00 96.94 78 ILE A C 1
ATOM 628 O O . ILE A 1 78 ? -4.546 -2.900 2.538 1.00 96.94 78 ILE A O 1
ATOM 632 N N . ILE A 1 79 ? -3.485 -1.253 1.428 1.00 95.69 79 ILE A N 1
ATOM 633 C CA . ILE A 1 79 ? -3.807 -0.191 2.394 1.00 95.69 79 ILE A CA 1
ATOM 634 C C . ILE A 1 79 ? -5.320 -0.115 2.614 1.00 95.69 79 ILE A C 1
ATOM 636 O O . ILE A 1 79 ? -5.798 -0.052 3.746 1.00 95.69 79 ILE A O 1
ATOM 640 N N . LYS A 1 80 ? -6.111 -0.173 1.539 1.00 97.06 80 LYS A N 1
ATOM 641 C CA . LYS A 1 80 ? -7.575 -0.144 1.622 1.00 97.06 80 LYS A CA 1
ATOM 642 C C . LYS A 1 80 ? -8.133 -1.336 2.403 1.00 97.06 80 LYS A C 1
ATOM 644 O O . LYS A 1 80 ? -9.108 -1.180 3.144 1.00 97.06 80 LYS A O 1
ATOM 649 N N . LYS A 1 81 ? -7.540 -2.522 2.245 1.00 96.62 81 LYS A N 1
ATOM 650 C CA . LYS A 1 81 ? -7.923 -3.728 2.989 1.00 96.62 81 LYS A CA 1
ATOM 651 C C . LYS A 1 81 ? -7.599 -3.590 4.477 1.00 96.62 81 LYS A C 1
ATOM 653 O O . LYS A 1 81 ? -8.469 -3.877 5.298 1.00 96.62 81 LYS A O 1
ATOM 658 N N . GLU A 1 82 ? -6.404 -3.118 4.816 1.00 96.19 82 GLU A N 1
ATOM 659 C CA . GLU A 1 82 ? -5.990 -2.881 6.205 1.00 96.19 82 GLU A CA 1
ATOM 660 C C . GLU A 1 82 ? -6.870 -1.828 6.886 1.00 96.19 82 GLU A C 1
ATOM 662 O O . GLU A 1 82 ? -7.361 -2.042 7.994 1.00 96.19 82 GLU A O 1
ATOM 667 N N . LEU A 1 83 ? -7.175 -0.730 6.192 1.00 95.38 83 LEU A N 1
ATOM 668 C CA . LEU A 1 83 ? -8.038 0.335 6.704 1.00 95.38 83 LEU A CA 1
ATOM 669 C C . LEU A 1 83 ? -9.460 -0.181 6.976 1.00 95.38 83 LEU A C 1
ATOM 671 O O . LEU A 1 83 ? -10.069 0.150 7.994 1.00 95.38 83 LEU A O 1
ATOM 675 N N . LYS A 1 84 ? -9.980 -1.065 6.115 1.00 96.75 84 LYS A N 1
ATOM 676 C CA . LYS A 1 84 ? -11.266 -1.735 6.352 1.00 96.75 84 LYS A CA 1
ATOM 677 C C . LYS A 1 84 ? -11.221 -2.642 7.587 1.00 96.75 84 LYS A C 1
ATOM 679 O O . LYS A 1 84 ? -12.153 -2.610 8.385 1.00 96.75 84 LYS A O 1
ATOM 684 N N . GLN A 1 85 ? -10.151 -3.415 7.766 1.00 95.75 85 GLN A N 1
ATOM 685 C CA . GLN A 1 85 ? -9.983 -4.257 8.955 1.00 95.75 85 GLN A CA 1
ATOM 686 C C . GLN A 1 85 ? -9.906 -3.420 10.235 1.00 95.75 85 GLN A C 1
ATOM 688 O O . GLN A 1 85 ? -10.586 -3.736 11.207 1.00 95.75 85 GLN A O 1
ATOM 693 N N . LEU A 1 86 ? -9.149 -2.320 10.222 1.00 95.69 86 LEU A N 1
ATOM 694 C CA . LEU A 1 86 ? -9.083 -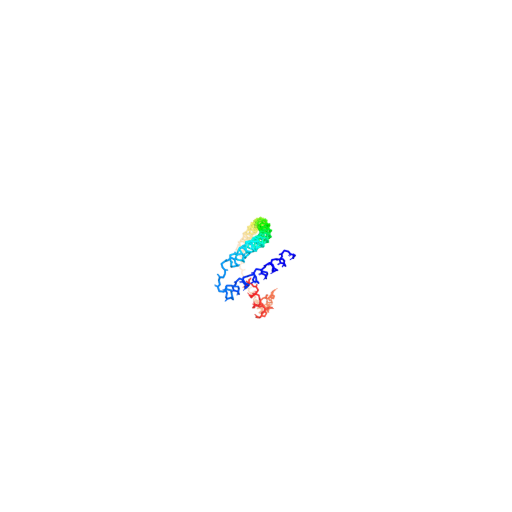1.368 11.334 1.00 95.69 86 LEU A CA 1
ATOM 695 C C . LEU A 1 86 ? -10.459 -0.785 11.666 1.00 95.69 86 LEU A C 1
ATOM 697 O O . LEU A 1 86 ? -10.831 -0.719 12.837 1.00 95.69 86 LEU A O 1
ATOM 701 N N . LEU A 1 87 ? -11.244 -0.421 10.650 1.00 95.81 87 LEU A N 1
ATOM 702 C CA . LEU A 1 87 ? -12.607 0.070 10.838 1.00 95.81 87 LEU A CA 1
ATOM 703 C C . LEU A 1 87 ? -13.513 -0.986 11.491 1.00 95.81 87 LEU A C 1
ATOM 705 O O . LEU A 1 87 ? -14.299 -0.663 12.384 1.00 95.81 87 LEU A O 1
ATOM 709 N N . ASP A 1 88 ? -13.412 -2.242 11.061 1.00 97.38 88 ASP A N 1
ATOM 710 C CA . ASP A 1 88 ? -14.202 -3.339 11.622 1.00 97.38 88 ASP A CA 1
ATOM 711 C C . ASP A 1 88 ? -13.787 -3.643 13.072 1.00 97.38 88 ASP A C 1
ATOM 713 O O . ASP A 1 88 ? -14.654 -3.793 13.937 1.00 97.38 88 ASP A O 1
ATOM 717 N N . ILE A 1 89 ? -12.484 -3.623 13.375 1.00 96.31 89 ILE A N 1
ATOM 718 C CA . ILE A 1 89 ? -11.955 -3.738 14.744 1.00 96.31 89 ILE A CA 1
ATOM 719 C C . ILE A 1 89 ? -12.460 -2.585 15.613 1.00 96.31 89 ILE A C 1
ATOM 721 O O . ILE A 1 89 ? -12.915 -2.815 16.732 1.00 96.31 89 ILE A O 1
ATOM 725 N N . GLN A 1 90 ? -12.443 -1.351 15.110 1.00 95.56 90 GLN A N 1
ATOM 726 C CA . GLN A 1 90 ? -12.938 -0.189 15.844 1.00 95.56 90 GLN A CA 1
ATOM 727 C C . GLN A 1 90 ? -14.436 -0.315 16.149 1.00 95.56 90 GLN A C 1
ATOM 729 O O . GLN A 1 90 ? -14.860 -0.068 17.279 1.00 95.56 90 GLN A O 1
ATOM 734 N N . LYS A 1 91 ? -15.246 -0.747 15.174 1.00 96.75 91 LYS A N 1
ATOM 735 C CA . LYS A 1 91 ? -16.682 -1.002 15.375 1.00 96.75 91 LYS A CA 1
ATOM 736 C C . LYS A 1 91 ? -16.926 -2.110 16.395 1.00 96.75 91 LYS A C 1
ATOM 738 O O . LYS A 1 91 ? -17.789 -1.960 17.265 1.00 96.75 91 LYS A O 1
ATOM 743 N N . ALA A 1 92 ? -16.173 -3.205 16.307 1.00 95.12 92 ALA A N 1
ATOM 744 C CA . ALA A 1 92 ? -16.258 -4.316 17.245 1.00 95.12 92 ALA A CA 1
ATOM 745 C C . ALA A 1 92 ? -15.865 -3.875 18.662 1.00 95.12 92 ALA A C 1
ATOM 747 O O . ALA A 1 92 ? -16.611 -4.121 19.607 1.00 95.12 92 ALA A O 1
ATOM 748 N N . SER A 1 93 ? -14.759 -3.141 18.797 1.00 93.25 93 SER A N 1
ATOM 749 C CA . SER A 1 93 ? -14.265 -2.601 20.065 1.00 93.25 93 SER A CA 1
ATOM 750 C C . SER A 1 93 ? -15.253 -1.616 20.693 1.00 93.25 93 SER A C 1
ATOM 752 O O . SER A 1 93 ? -15.592 -1.741 21.871 1.00 93.25 93 SER A O 1
ATOM 754 N N . TYR A 1 94 ? -15.817 -0.695 19.905 1.00 95.62 94 TYR A N 1
ATOM 755 C CA . TYR A 1 94 ? -16.851 0.224 20.383 1.00 95.62 94 TYR A CA 1
ATOM 756 C C . TYR A 1 94 ? -18.101 -0.525 20.857 1.00 95.62 94 TYR A C 1
ATOM 758 O O . TYR A 1 94 ? -18.642 -0.232 21.923 1.00 95.62 94 TYR A O 1
ATOM 766 N N . THR A 1 95 ? -18.542 -1.531 20.099 1.00 95.19 95 THR A N 1
ATOM 767 C CA . THR A 1 95 ? -19.711 -2.346 20.455 1.00 95.19 95 THR A CA 1
ATOM 768 C C . THR A 1 95 ? -19.464 -3.153 21.728 1.00 95.19 95 THR A C 1
ATOM 770 O O . THR A 1 95 ? -20.320 -3.172 22.614 1.00 95.19 95 THR A O 1
ATOM 773 N N . ALA A 1 96 ? -18.288 -3.772 21.856 1.00 93.75 96 ALA A N 1
ATOM 774 C CA . ALA A 1 96 ? -17.880 -4.506 23.048 1.00 93.75 96 ALA A CA 1
ATOM 775 C C . ALA A 1 96 ? -17.806 -3.584 24.271 1.00 93.75 96 ALA A C 1
ATOM 777 O O . ALA A 1 96 ? -18.393 -3.886 25.307 1.00 93.75 96 ALA A O 1
ATOM 778 N N . THR A 1 97 ? -17.182 -2.415 24.128 1.00 91.88 97 THR A N 1
ATOM 779 C CA . THR A 1 97 ? -17.067 -1.415 25.198 1.00 91.88 97 THR A CA 1
ATOM 780 C C . THR A 1 97 ? -18.438 -0.897 25.621 1.00 91.88 97 THR A C 1
ATOM 782 O O . THR A 1 97 ? -18.743 -0.851 26.811 1.00 91.88 97 THR A O 1
ATOM 785 N N . LYS A 1 98 ? -19.319 -0.581 24.664 1.00 94.19 98 LYS A N 1
ATOM 786 C CA . LYS A 1 98 ? -20.695 -0.151 24.946 1.00 94.19 98 LYS A CA 1
ATOM 787 C C . LYS A 1 98 ? -21.493 -1.239 25.669 1.00 94.19 98 LYS A C 1
ATOM 789 O O . LYS A 1 98 ? -22.208 -0.938 26.625 1.00 94.19 98 LYS A O 1
ATOM 794 N N . LYS A 1 99 ? -21.364 -2.500 25.242 1.00 93.94 99 LYS A N 1
ATOM 795 C CA . LYS A 1 99 ? -22.015 -3.645 25.895 1.00 93.94 99 LYS A CA 1
ATOM 796 C C . LYS A 1 99 ? -21.482 -3.848 27.315 1.00 93.94 99 LYS A C 1
ATOM 798 O O . LYS A 1 99 ? -22.282 -4.031 28.227 1.00 93.94 99 LYS A O 1
ATOM 803 N N . ASN A 1 100 ? -20.170 -3.751 27.515 1.00 90.50 100 ASN A N 1
ATOM 804 C CA . ASN A 1 100 ? -19.546 -3.858 28.833 1.00 90.50 100 ASN A CA 1
ATOM 805 C C . ASN A 1 100 ? -19.983 -2.726 29.764 1.00 90.50 100 ASN A C 1
ATOM 807 O O . ASN A 1 100 ? -20.365 -2.998 30.896 1.00 90.50 100 ASN A O 1
ATOM 811 N N . ALA A 1 101 ? -20.021 -1.481 29.285 1.00 89.75 101 ALA A N 1
ATOM 812 C CA . ALA A 1 101 ? -20.507 -0.346 30.066 1.00 89.75 101 ALA A CA 1
ATOM 813 C C . ALA A 1 101 ? -21.973 -0.531 30.496 1.00 89.75 101 ALA A C 1
ATOM 815 O O . ALA A 1 101 ? -22.330 -0.259 31.642 1.00 89.75 101 ALA A O 1
ATOM 816 N N . PHE A 1 102 ? -22.823 -1.045 29.601 1.00 92.88 102 PHE A N 1
ATOM 817 C CA . PHE A 1 102 ? -24.211 -1.366 29.931 1.00 92.88 102 PHE A CA 1
ATOM 818 C C . PHE A 1 102 ? -24.319 -2.485 30.975 1.00 92.88 102 PHE A C 1
ATOM 820 O O . PHE A 1 102 ? -25.077 -2.356 31.936 1.00 92.88 102 PHE A O 1
ATOM 827 N N . MET A 1 103 ? -23.546 -3.563 30.814 1.00 90.31 103 MET A N 1
ATOM 828 C CA . MET A 1 103 ? -23.512 -4.666 31.777 1.00 90.31 103 MET A CA 1
ATOM 829 C C . MET A 1 103 ? -23.040 -4.188 33.149 1.00 90.31 103 MET A C 1
ATOM 831 O O . MET A 1 103 ? -23.700 -4.497 34.134 1.00 90.31 103 MET A O 1
ATOM 835 N N . LEU A 1 104 ? -21.978 -3.378 33.200 1.00 90.75 104 LEU A N 1
ATOM 836 C CA . LEU A 1 104 ? -21.441 -2.798 34.431 1.00 90.75 104 LEU A CA 1
ATOM 837 C C . LEU A 1 104 ? -22.473 -1.915 35.143 1.00 90.75 104 LEU A C 1
ATOM 839 O O . LEU A 1 104 ? -22.651 -2.010 36.355 1.00 90.75 104 LEU A O 1
ATOM 843 N N . LYS A 1 105 ? -23.208 -1.088 34.388 1.00 91.44 105 LYS A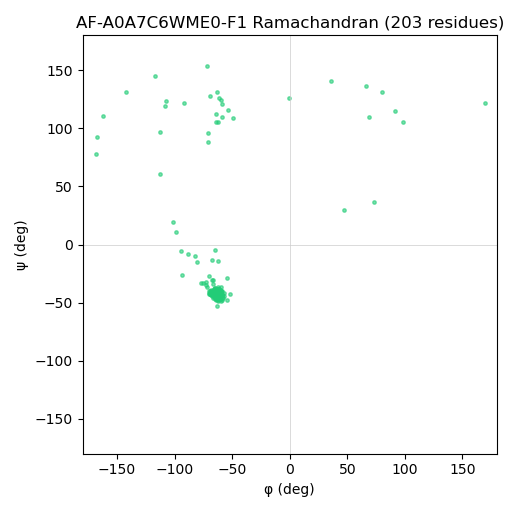 N 1
ATOM 844 C CA . LYS A 1 105 ? -24.300 -0.278 34.941 1.00 91.44 105 LYS A CA 1
ATOM 845 C C . LYS A 1 105 ? -25.394 -1.161 35.549 1.00 91.44 105 LYS A C 1
ATOM 847 O O . LYS A 1 105 ? -25.866 -0.876 36.646 1.00 91.44 105 LYS A O 1
ATOM 852 N N . LYS A 1 106 ? -25.771 -2.244 34.862 1.00 90.25 106 LYS A N 1
ATOM 853 C CA . LYS A 1 106 ? -26.789 -3.188 35.340 1.00 90.25 106 LYS A CA 1
A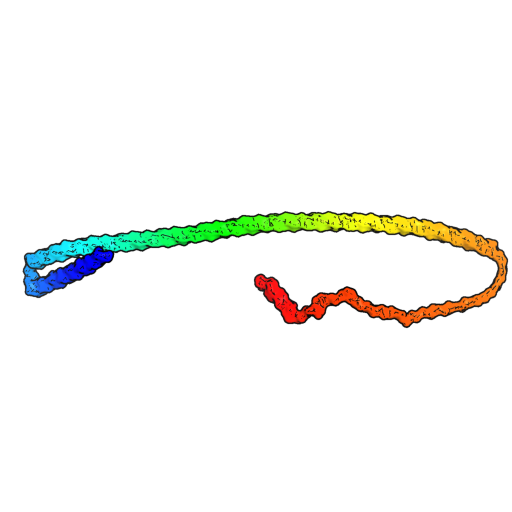TOM 854 C C . LYS A 1 106 ? -26.337 -3.929 36.603 1.00 90.25 106 LYS A C 1
ATOM 856 O O . LYS A 1 106 ? -27.146 -4.101 37.511 1.00 90.25 106 LYS A O 1
ATOM 861 N N . THR A 1 107 ? -25.072 -4.345 36.694 1.00 89.06 107 THR A N 1
ATOM 862 C CA . THR A 1 107 ? -24.535 -4.956 37.922 1.00 89.06 107 THR A CA 1
ATOM 863 C C . THR A 1 107 ? -24.482 -3.963 39.072 1.00 89.06 107 THR A C 1
ATOM 865 O O . THR A 1 107 ? -24.899 -4.323 40.167 1.00 89.06 107 THR A O 1
ATOM 868 N N . MET A 1 108 ? -24.060 -2.716 38.840 1.00 89.19 108 MET A N 1
ATOM 869 C CA . MET A 1 108 ? -24.083 -1.677 39.878 1.00 89.19 108 MET A CA 1
ATOM 870 C C . MET A 1 108 ? -25.501 -1.399 40.391 1.00 89.19 108 MET A C 1
ATOM 872 O O . MET A 1 108 ? -25.710 -1.257 41.593 1.00 89.19 108 MET A O 1
ATOM 876 N N . GLU A 1 109 ? -26.494 -1.351 39.504 1.00 88.25 109 GLU A N 1
ATOM 877 C CA . GLU A 1 109 ? -27.893 -1.156 39.892 1.00 88.25 109 GLU A CA 1
ATOM 878 C C . GLU A 1 109 ? -28.454 -2.366 40.656 1.00 88.25 109 GLU A C 1
ATOM 880 O O . GLU A 1 109 ? -29.133 -2.199 41.668 1.00 88.25 109 GLU A O 1
ATOM 885 N N . GLY A 1 110 ? -28.097 -3.585 40.238 1.00 86.94 110 GLY A N 1
ATOM 886 C CA . GLY A 1 110 ? -28.415 -4.813 40.969 1.00 86.94 110 GLY A CA 1
ATOM 887 C C . GLY A 1 110 ? -27.807 -4.837 42.373 1.00 86.94 110 GLY A C 1
ATOM 888 O O . GLY A 1 110 ? -28.517 -5.106 43.339 1.00 86.94 110 GLY A O 1
ATOM 889 N N . GLN A 1 111 ? -26.524 -4.485 42.502 1.00 88.75 111 GLN A N 1
ATOM 890 C CA . GLN A 1 111 ? -25.840 -4.370 43.794 1.00 88.75 111 GLN A CA 1
ATOM 891 C C . GLN A 1 111 ? -26.482 -3.300 44.677 1.00 88.75 111 GLN A C 1
ATOM 893 O O . GLN A 1 111 ? -26.755 -3.558 45.844 1.00 88.75 111 GLN A O 1
ATOM 898 N N . LYS A 1 112 ? -26.801 -2.125 44.122 1.00 89.75 112 LYS A N 1
ATOM 899 C CA . LYS A 1 112 ? -27.502 -1.057 44.847 1.00 89.75 112 LYS A CA 1
ATOM 900 C C . LYS A 1 112 ? -28.861 -1.523 45.374 1.00 89.75 112 LYS A C 1
ATOM 902 O O . LYS A 1 112 ? -29.214 -1.220 46.511 1.00 89.75 112 LYS A O 1
ATOM 907 N N . ASN A 1 113 ? -29.623 -2.254 44.564 1.00 87.00 113 ASN A N 1
ATOM 908 C CA . ASN A 1 113 ? -30.928 -2.772 44.969 1.00 87.00 113 ASN A CA 1
ATOM 909 C C . ASN A 1 113 ? -30.807 -3.861 46.043 1.00 87.00 113 ASN A C 1
ATOM 911 O O . ASN A 1 113 ? -31.583 -3.840 46.995 1.00 87.00 113 ASN A O 1
ATOM 915 N N . ALA A 1 114 ? -29.823 -4.757 45.933 1.00 84.50 114 ALA A N 1
ATOM 916 C CA . ALA A 1 114 ? -29.536 -5.757 46.961 1.00 84.50 114 ALA A CA 1
ATOM 917 C C . ALA A 1 114 ? -29.152 -5.096 48.294 1.00 84.50 114 ALA A C 1
ATOM 919 O O . ALA A 1 114 ? -29.732 -5.421 49.327 1.00 84.50 114 ALA A O 1
ATOM 920 N N . LEU A 1 115 ? -28.266 -4.095 48.250 1.00 85.75 115 LEU A N 1
ATOM 921 C CA . LEU A 1 115 ? -27.839 -3.348 49.433 1.00 85.75 115 LEU A CA 1
ATOM 922 C C . LEU A 1 115 ? -29.015 -2.615 50.098 1.00 85.75 115 LEU A C 1
ATOM 924 O O . LEU A 1 115 ? -29.144 -2.614 51.317 1.00 85.75 115 LEU A O 1
ATOM 928 N N . ASN A 1 116 ? -29.911 -2.022 49.302 1.00 85.81 116 ASN A N 1
ATOM 929 C CA . ASN A 1 116 ? -31.125 -1.381 49.814 1.00 85.81 116 ASN A CA 1
ATOM 930 C C . ASN A 1 116 ? -32.089 -2.381 50.465 1.00 85.81 116 ASN A C 1
ATOM 932 O O . ASN A 1 116 ? -32.705 -2.055 51.480 1.00 85.81 116 ASN A O 1
ATOM 936 N N . LEU A 1 117 ? -32.237 -3.579 49.892 1.00 84.56 117 LEU A N 1
ATOM 937 C CA . LEU A 1 117 ? -33.079 -4.632 50.456 1.00 84.56 117 LEU A CA 1
ATOM 938 C C . LEU A 1 117 ? -32.528 -5.100 51.809 1.00 84.56 117 LEU A C 1
ATOM 940 O O . LEU A 1 117 ? -33.276 -5.178 52.782 1.00 84.56 117 LEU A O 1
ATOM 944 N N . GLU A 1 118 ? -31.221 -5.352 51.878 1.00 82.44 118 GLU A N 1
ATOM 945 C CA . GLU A 1 118 ? -30.528 -5.781 53.093 1.00 82.44 118 GLU A CA 1
ATOM 946 C C . GLU A 1 118 ? -30.587 -4.708 54.187 1.00 82.44 118 GLU A C 1
ATOM 948 O O . GLU A 1 118 ? -30.910 -5.004 55.336 1.00 82.44 118 GLU A O 1
ATOM 953 N N . LEU A 1 119 ? -30.380 -3.439 53.827 1.00 83.19 119 LEU A N 1
ATOM 954 C CA . LEU A 1 119 ? -30.470 -2.319 54.763 1.00 83.19 119 LEU A CA 1
ATOM 955 C C . LEU A 1 119 ? -31.895 -2.141 55.304 1.00 83.19 119 LEU A C 1
ATOM 957 O O . LEU A 1 119 ? -32.076 -1.854 56.488 1.00 83.19 119 LEU A O 1
ATOM 961 N N . ASN A 1 120 ? -32.915 -2.352 54.467 1.00 83.12 120 ASN A N 1
ATOM 962 C CA . ASN A 1 120 ? -34.306 -2.304 54.905 1.00 83.12 120 ASN A CA 1
ATOM 963 C C . ASN A 1 120 ? -34.662 -3.493 55.815 1.00 83.12 120 ASN A C 1
ATOM 965 O O . ASN A 1 120 ? -35.292 -3.299 56.852 1.00 83.12 120 ASN A O 1
ATOM 969 N N . HIS A 1 121 ? -34.202 -4.702 55.478 1.00 83.12 121 HIS A N 1
ATOM 970 C CA . HIS A 1 121 ? -34.370 -5.887 56.321 1.00 83.12 121 HIS A CA 1
ATOM 971 C C . HIS A 1 121 ? -33.685 -5.711 57.684 1.00 83.12 121 HIS A C 1
ATOM 973 O O . HIS A 1 121 ? -34.281 -5.981 58.723 1.00 83.12 121 HIS A O 1
ATOM 979 N N . ASN A 1 122 ? -32.457 -5.189 57.698 1.00 85.06 122 ASN A N 1
ATOM 980 C CA . ASN A 1 122 ? -31.720 -4.889 58.923 1.00 85.06 122 ASN A CA 1
ATOM 981 C C . ASN A 1 122 ? -32.447 -3.838 59.780 1.00 85.06 122 ASN A C 1
ATOM 983 O O . ASN A 1 122 ? -32.625 -4.013 60.987 1.00 85.06 122 ASN A O 1
ATOM 987 N N . LYS A 1 123 ? -32.953 -2.769 59.156 1.00 88.62 123 LYS A N 1
ATOM 988 C CA . LYS A 1 123 ? -33.739 -1.742 59.851 1.00 88.62 123 LYS A CA 1
ATOM 989 C C . LYS A 1 123 ? -34.994 -2.324 60.503 1.00 88.62 123 LYS A C 1
ATOM 991 O O . LYS A 1 123 ? -35.312 -1.959 61.634 1.00 88.62 123 LYS A O 1
ATOM 996 N N . GLU A 1 124 ? -35.690 -3.217 59.809 1.00 83.94 124 GLU A N 1
ATOM 997 C CA . GLU A 1 124 ? -36.885 -3.873 60.336 1.00 83.94 124 GLU A CA 1
ATOM 998 C C . GLU A 1 124 ? -36.546 -4.855 61.464 1.00 83.94 124 GLU A C 1
ATOM 1000 O O . GLU A 1 124 ? -37.163 -4.809 62.526 1.00 83.94 124 GLU A O 1
ATOM 1005 N N . SER A 1 125 ? -35.484 -5.649 61.308 1.00 81.56 125 SER A N 1
ATOM 1006 C CA . SER A 1 125 ? -34.978 -6.524 62.371 1.00 81.56 125 SER A CA 1
ATOM 1007 C C . SER A 1 125 ? -34.580 -5.735 63.623 1.00 81.56 125 SER A C 1
ATOM 1009 O O . SER A 1 125 ? -34.872 -6.152 64.741 1.00 81.56 125 SER A O 1
ATOM 1011 N N . THR A 1 126 ? -33.955 -4.566 63.454 1.00 83.44 126 THR A N 1
ATOM 1012 C CA . THR A 1 126 ? -33.581 -3.688 64.572 1.00 83.44 126 THR A CA 1
ATOM 1013 C C . THR A 1 126 ? -34.820 -3.137 65.282 1.00 83.44 126 THR A C 1
ATOM 1015 O O . THR A 1 126 ? -34.845 -3.056 66.508 1.00 83.44 126 THR A O 1
ATOM 1018 N N . ARG A 1 127 ? -35.880 -2.787 64.540 1.00 86.50 127 ARG A N 1
ATOM 1019 C CA . ARG A 1 127 ? -37.157 -2.353 65.131 1.00 86.50 127 ARG A CA 1
ATOM 1020 C C . ARG A 1 127 ? -37.814 -3.452 65.953 1.00 86.50 127 ARG A C 1
ATOM 1022 O O . ARG A 1 127 ? -38.234 -3.168 67.070 1.00 86.50 127 ARG A O 1
ATOM 1029 N N . GLN A 1 128 ? -37.855 -4.675 65.430 1.00 86.69 128 GLN A N 1
ATOM 1030 C CA . GLN A 1 128 ? -38.394 -5.825 66.157 1.00 86.69 128 GLN A CA 1
ATOM 1031 C C . GLN A 1 128 ? -37.612 -6.076 67.449 1.00 86.69 128 GLN A C 1
ATOM 1033 O O . GLN A 1 128 ? -38.211 -6.246 68.506 1.00 86.69 128 GLN A O 1
ATOM 1038 N N . LEU A 1 129 ? -36.277 -6.006 67.398 1.00 85.56 129 LEU A N 1
ATOM 1039 C CA . LEU A 1 129 ? -35.433 -6.141 68.586 1.00 85.56 129 LEU A CA 1
ATOM 1040 C C . LEU A 1 129 ? -35.739 -5.050 69.628 1.00 85.56 129 LEU A C 1
ATOM 1042 O O . LEU A 1 129 ? -35.891 -5.343 70.810 1.00 85.56 129 LEU A O 1
ATOM 1046 N N . ILE A 1 130 ? -35.884 -3.793 69.190 1.00 89.00 130 ILE A N 1
ATOM 1047 C CA . ILE A 1 130 ? -36.265 -2.670 70.061 1.00 89.00 130 ILE A CA 1
ATOM 1048 C C . ILE A 1 130 ? -37.646 -2.897 70.690 1.00 89.00 130 ILE A C 1
ATOM 1050 O O . ILE A 1 130 ? -37.851 -2.559 71.855 1.00 89.00 130 ILE A O 1
ATOM 1054 N N . GLU A 1 131 ? -38.604 -3.439 69.942 1.00 89.81 131 GLU A N 1
ATOM 1055 C CA . GLU A 1 131 ? -39.947 -3.727 70.448 1.00 89.81 131 GLU A CA 1
ATOM 1056 C C . GLU A 1 131 ? -39.931 -4.837 71.505 1.00 89.81 131 GLU A C 1
ATOM 1058 O O . GLU A 1 131 ? -40.524 -4.668 72.571 1.00 89.81 131 GLU A O 1
ATOM 1063 N N . VAL A 1 132 ? -39.169 -5.910 71.273 1.00 90.50 132 VAL A N 1
ATOM 1064 C CA . VAL A 1 132 ? -38.942 -6.971 72.268 1.00 90.50 132 VAL A CA 1
ATOM 1065 C C . VAL A 1 132 ? -38.306 -6.399 73.534 1.00 90.50 132 VAL A C 1
ATOM 1067 O O . VAL A 1 132 ? -38.829 -6.627 74.625 1.00 90.50 132 VAL A O 1
ATOM 1070 N N . PHE A 1 133 ? -37.254 -5.581 73.404 1.00 86.69 133 PHE A N 1
ATOM 1071 C CA . PHE A 1 133 ? -36.626 -4.926 74.555 1.00 86.69 133 PHE A CA 1
ATOM 1072 C C . PHE A 1 133 ? -37.596 -4.027 75.322 1.00 86.69 133 PHE A C 1
ATOM 1074 O O . PHE A 1 133 ? -37.580 -4.022 76.550 1.00 86.69 133 PHE A O 1
ATOM 1081 N N . LYS A 1 134 ? -38.470 -3.283 74.635 1.00 90.31 134 LYS A N 1
ATOM 1082 C CA . LYS A 1 134 ? -39.500 -2.470 75.301 1.00 90.31 134 LYS A CA 1
ATOM 1083 C C . LYS A 1 134 ? -40.479 -3.327 76.096 1.00 90.31 134 LYS A C 1
ATOM 1085 O O . LYS A 1 134 ? -40.786 -2.984 77.233 1.00 90.31 134 LYS A O 1
ATOM 1090 N N . ILE A 1 135 ? -40.961 -4.425 75.514 1.00 91.31 135 ILE A N 1
ATOM 1091 C CA . ILE A 1 135 ? -41.886 -5.349 76.186 1.00 91.31 135 ILE A CA 1
ATOM 1092 C C . ILE A 1 135 ? -41.220 -5.968 77.417 1.00 91.31 135 ILE A C 1
ATOM 1094 O O . ILE A 1 135 ? -41.833 -6.049 78.480 1.00 91.31 135 ILE A O 1
ATOM 1098 N N . GLU A 1 136 ? -39.969 -6.401 77.289 1.00 85.06 136 GLU A N 1
ATOM 1099 C CA . GLU A 1 136 ? -39.220 -6.996 78.392 1.00 85.06 136 GLU A CA 1
ATOM 1100 C C . GLU A 1 136 ? -38.946 -5.983 79.506 1.00 85.06 136 GLU A C 1
ATOM 1102 O O . GLU A 1 136 ? -39.117 -6.304 80.679 1.00 85.06 136 GLU A O 1
ATOM 1107 N N . ASN A 1 137 ? -38.652 -4.730 79.157 1.00 87.12 137 ASN A N 1
ATOM 1108 C CA . ASN A 1 137 ? -38.466 -3.670 80.141 1.00 87.12 137 ASN A CA 1
ATOM 1109 C C . ASN A 1 137 ? -39.752 -3.389 80.942 1.00 87.12 137 ASN A C 1
ATOM 1111 O O . ASN A 1 137 ? -39.698 -3.266 82.161 1.00 87.12 137 ASN A O 1
ATOM 1115 N N . ILE A 1 138 ? -40.921 -3.396 80.287 1.00 91.06 138 ILE A N 1
ATOM 1116 C CA . ILE A 1 138 ? -42.223 -3.285 80.973 1.00 91.06 138 ILE A CA 1
ATOM 1117 C C . ILE A 1 138 ? -42.427 -4.450 81.956 1.00 91.06 138 ILE A C 1
ATOM 1119 O O . ILE A 1 138 ? -42.887 -4.241 83.078 1.00 91.06 138 ILE A O 1
ATOM 1123 N N . LYS A 1 139 ? -42.070 -5.683 81.569 1.00 90.81 139 LYS A N 1
ATOM 1124 C CA . LYS A 1 139 ? -42.152 -6.846 82.473 1.00 90.81 139 LYS A CA 1
ATOM 1125 C C . LYS A 1 139 ? -41.210 -6.706 83.667 1.00 90.81 139 LYS A C 1
ATOM 1127 O O . LYS A 1 139 ? -41.592 -7.033 84.787 1.00 90.81 139 LYS A O 1
ATOM 1132 N N . ILE A 1 140 ? -39.992 -6.214 83.441 1.00 88.62 140 ILE A N 1
ATOM 1133 C CA . ILE A 1 140 ? -39.023 -5.962 84.512 1.00 88.62 140 ILE A CA 1
ATOM 1134 C C . ILE A 1 140 ? -39.570 -4.912 85.485 1.00 88.62 140 ILE A C 1
ATOM 1136 O O . ILE A 1 140 ? -39.510 -5.134 86.691 1.00 88.62 140 ILE A O 1
ATOM 1140 N N . GLU A 1 141 ? -40.149 -3.813 84.997 1.00 86.38 141 GLU A N 1
ATOM 1141 C CA . GLU A 1 141 ? -40.786 -2.799 85.850 1.00 86.38 141 GLU A CA 1
ATOM 1142 C C . GLU A 1 141 ? -41.928 -3.388 86.690 1.00 86.38 141 GLU A C 1
ATOM 1144 O O . GLU A 1 141 ? -41.996 -3.146 87.897 1.00 86.38 141 GLU A O 1
ATOM 1149 N N . GLN A 1 142 ? -42.782 -4.226 86.093 1.00 85.44 142 GLN A N 1
ATOM 1150 C CA . GLN A 1 142 ? -43.849 -4.927 86.816 1.00 85.44 142 GLN A CA 1
ATOM 1151 C C . GLN A 1 142 ? -43.289 -5.830 87.918 1.00 85.44 142 GLN A C 1
ATOM 1153 O O . GLN A 1 142 ? -43.745 -5.762 89.060 1.00 85.44 142 GLN A O 1
ATOM 1158 N N . HIS A 1 143 ? -42.259 -6.622 87.615 1.00 86.94 143 HIS A N 1
ATOM 1159 C CA . HIS A 1 143 ? -41.587 -7.444 88.619 1.00 86.94 143 HIS A CA 1
ATOM 1160 C C . HIS A 1 143 ? -40.925 -6.604 89.716 1.00 86.94 143 HIS A C 1
ATOM 1162 O O . HIS A 1 143 ? -40.963 -6.984 90.886 1.00 86.94 143 HIS A O 1
ATOM 1168 N N . GLN A 1 144 ? -40.356 -5.442 89.386 1.00 85.69 144 GLN A N 1
ATOM 1169 C CA . GLN A 1 144 ? -39.827 -4.519 90.389 1.00 85.69 144 GLN A CA 1
ATOM 1170 C C . GLN A 1 144 ? -40.931 -3.969 91.299 1.00 85.69 144 GLN A C 1
ATOM 1172 O O . GLN A 1 144 ? -40.718 -3.854 92.507 1.00 85.69 144 GLN A O 1
ATOM 1177 N N . GLU A 1 145 ? -42.113 -3.647 90.770 1.00 82.94 145 GLU A N 1
ATOM 1178 C CA . GLU A 1 145 ? -43.258 -3.252 91.595 1.00 82.94 145 GLU A CA 1
ATOM 1179 C C . GLU A 1 145 ? -43.767 -4.390 92.484 1.00 82.94 145 GLU A C 1
ATOM 1181 O O . GLU A 1 145 ? -44.098 -4.160 93.649 1.00 82.94 145 GLU A O 1
ATOM 1186 N N . GLU A 1 146 ? -43.828 -5.615 91.964 1.00 84.00 146 GLU A N 1
ATOM 1187 C CA . GLU A 1 146 ? -44.190 -6.801 92.744 1.00 84.00 146 GLU A CA 1
ATOM 1188 C C . GLU A 1 146 ? -43.202 -7.034 93.888 1.00 84.00 146 GLU A C 1
ATOM 1190 O O . GLU A 1 146 ? -43.618 -7.200 95.036 1.00 84.00 146 GLU A O 1
ATOM 1195 N N . LEU A 1 147 ? -41.899 -6.963 93.604 1.00 82.50 147 LEU A N 1
ATOM 1196 C CA . LEU A 1 147 ? -40.851 -7.067 94.615 1.00 82.50 147 LEU A CA 1
ATOM 1197 C C . LEU A 1 147 ? -40.970 -5.957 95.662 1.00 82.50 147 LEU A C 1
ATOM 1199 O O . LEU A 1 147 ? -40.904 -6.255 96.851 1.00 82.50 147 LEU A O 1
ATOM 1203 N N . LYS A 1 148 ? -41.229 -4.704 95.262 1.00 85.62 148 LYS A N 1
ATOM 1204 C CA . LYS A 1 148 ? -41.488 -3.599 96.206 1.00 85.62 148 LYS A CA 1
ATOM 1205 C C . LYS A 1 148 ? -42.698 -3.876 97.101 1.00 85.62 148 LYS A C 1
ATOM 1207 O O . LYS A 1 148 ? -42.626 -3.639 98.304 1.00 85.62 148 LYS A O 1
ATOM 1212 N N . LYS A 1 149 ? -43.794 -4.411 96.548 1.00 83.12 149 LYS A N 1
ATOM 1213 C CA . LYS A 1 149 ? -44.988 -4.798 97.325 1.00 83.12 149 LYS A CA 1
ATOM 1214 C C . LYS A 1 149 ? -44.684 -5.921 98.318 1.00 83.12 149 LYS A C 1
ATOM 1216 O O . LYS A 1 149 ? -45.186 -5.889 99.439 1.00 83.12 149 LYS A O 1
ATOM 1221 N N . ILE A 1 150 ? -43.879 -6.909 97.926 1.00 80.44 150 ILE A N 1
ATOM 1222 C CA . ILE A 1 150 ? -43.432 -7.988 98.820 1.00 80.44 150 ILE A CA 1
ATOM 1223 C C . ILE A 1 150 ? -42.537 -7.425 99.930 1.00 80.44 150 ILE A C 1
ATOM 1225 O O . ILE A 1 150 ? -42.720 -7.785 101.090 1.00 80.44 150 ILE A O 1
ATOM 1229 N N . LEU A 1 151 ? -41.619 -6.517 99.596 1.00 75.75 151 LEU A N 1
ATOM 1230 C CA . LEU A 1 151 ? -40.702 -5.901 100.553 1.00 75.75 151 LEU A CA 1
ATOM 1231 C C . LEU A 1 151 ? -41.457 -5.071 101.600 1.00 75.75 151 LEU A C 1
ATOM 1233 O O . LEU A 1 151 ? -41.234 -5.263 102.788 1.00 75.75 151 LEU A O 1
ATOM 1237 N N . ALA A 1 152 ? -42.437 -4.266 101.180 1.00 74.75 152 ALA A N 1
ATOM 1238 C CA . ALA A 1 152 ? -43.312 -3.526 102.093 1.00 74.75 152 ALA A CA 1
ATOM 1239 C C . ALA A 1 152 ? -44.108 -4.457 103.031 1.00 74.75 152 ALA A C 1
ATOM 1241 O O . ALA A 1 152 ? -44.209 -4.201 104.226 1.00 74.75 152 ALA A O 1
ATOM 1242 N N . ARG A 1 153 ? -44.609 -5.595 102.522 1.00 74.75 153 ARG A N 1
ATOM 1243 C CA . ARG A 1 153 ? -45.286 -6.615 103.350 1.00 74.75 153 ARG A CA 1
ATOM 1244 C C . ARG A 1 153 ? -44.357 -7.306 104.349 1.00 74.75 153 ARG A C 1
ATOM 1246 O O . ARG A 1 153 ? -44.829 -7.775 105.380 1.00 74.75 153 ARG A O 1
ATOM 1253 N N . LEU A 1 154 ? -43.074 -7.444 104.020 1.00 67.69 154 LEU A N 1
ATOM 1254 C CA . LEU A 1 154 ? -42.061 -7.992 104.925 1.00 67.69 154 LEU A CA 1
ATOM 1255 C C . LEU A 1 154 ? -41.631 -6.959 105.972 1.00 67.69 154 LEU A C 1
ATOM 1257 O O . LEU A 1 154 ? -41.368 -7.327 107.111 1.00 67.69 154 LEU A O 1
ATOM 1261 N N . GLU A 1 155 ? -41.609 -5.679 105.612 1.00 62.41 155 GLU A N 1
ATOM 1262 C CA . GLU A 1 155 ? -41.283 -4.575 106.516 1.00 62.41 155 GLU A CA 1
ATOM 1263 C C . GLU A 1 155 ? -42.405 -4.311 107.537 1.00 62.41 155 GLU A C 1
ATOM 1265 O O . GLU A 1 155 ? -42.120 -4.140 108.721 1.00 62.41 155 GLU A O 1
ATOM 1270 N N . ASP A 1 156 ? -43.674 -4.453 107.131 1.00 57.16 156 ASP A N 1
ATOM 1271 C CA . ASP A 1 156 ? -44.838 -4.481 108.037 1.00 57.16 156 ASP A CA 1
ATOM 1272 C C . ASP A 1 156 ? -44.873 -5.729 108.942 1.00 57.16 156 ASP A C 1
ATOM 1274 O O . ASP A 1 156 ? -45.625 -5.792 109.919 1.00 57.16 156 ASP A O 1
ATOM 1278 N N . LYS A 1 157 ? -44.054 -6.745 108.641 1.00 48.31 157 LYS A N 1
ATOM 1279 C CA . LYS A 1 157 ? -43.983 -8.010 109.375 1.00 48.31 157 LYS A CA 1
ATOM 1280 C C . LYS A 1 157 ? -42.644 -8.152 110.103 1.00 48.31 157 LYS A C 1
ATOM 1282 O O . LYS A 1 157 ? -41.913 -9.117 109.904 1.00 48.31 157 LYS A O 1
ATOM 1287 N N . LYS A 1 158 ? -42.367 -7.223 111.022 1.00 38.91 158 LYS A N 1
ATOM 1288 C CA . LYS A 1 158 ? -41.476 -7.461 112.173 1.00 38.91 158 LYS A CA 1
ATOM 1289 C C . LYS A 1 158 ? -42.308 -7.546 113.457 1.00 38.91 158 LYS A C 1
ATOM 1291 O O . LYS A 1 158 ? -43.005 -6.596 113.802 1.00 38.91 158 LYS A O 1
ATOM 1296 N N . PRO A 1 159 ? -42.183 -8.658 114.198 1.00 43.16 159 PRO A N 1
ATOM 1297 C CA . PRO A 1 159 ? -41.379 -8.574 115.411 1.00 43.16 159 PRO A CA 1
ATOM 1298 C C . PRO A 1 159 ? -40.142 -9.478 115.356 1.00 43.16 159 PRO A C 1
ATOM 1300 O O . PRO A 1 159 ? -40.158 -10.547 114.759 1.00 43.16 159 PRO A O 1
ATOM 1303 N N . SER A 1 160 ? -39.094 -8.937 115.979 1.00 44.34 160 SER A N 1
ATOM 1304 C CA . SER A 1 160 ? -37.966 -9.544 116.700 1.00 44.34 160 SER A CA 1
ATOM 1305 C C . SER A 1 160 ? -37.329 -10.874 116.262 1.00 44.34 160 SER A C 1
ATOM 1307 O O . SER A 1 160 ? -37.986 -11.887 116.074 1.00 44.34 160 SER A O 1
ATOM 1309 N N . GLU A 1 161 ? -35.998 -10.841 116.394 1.00 38.25 161 GLU A N 1
ATOM 1310 C CA . GLU A 1 161 ? -35.115 -11.915 116.877 1.00 38.25 161 GLU A CA 1
ATOM 1311 C C . GLU A 1 161 ? -34.355 -12.806 115.868 1.00 38.25 161 GLU A C 1
ATOM 1313 O O . GLU A 1 161 ? -34.875 -13.733 115.265 1.00 38.25 161 GLU A O 1
ATOM 1318 N N . THR A 1 162 ? -33.053 -12.489 115.817 1.00 36.88 162 THR A N 1
ATOM 1319 C CA . THR A 1 162 ? -31.862 -13.351 115.969 1.00 36.88 162 THR A CA 1
ATOM 1320 C C . THR A 1 162 ? -31.483 -14.450 114.969 1.00 36.88 162 THR A C 1
ATOM 1322 O O . THR A 1 162 ? -32.242 -15.348 114.636 1.00 36.88 162 THR A O 1
ATOM 1325 N N . ASN A 1 163 ? -30.166 -14.418 114.729 1.00 35.12 163 ASN A N 1
ATOM 1326 C CA . ASN A 1 163 ? -29.212 -15.518 114.594 1.00 35.12 163 ASN A CA 1
ATOM 1327 C C . ASN A 1 163 ? -28.908 -16.134 113.220 1.00 35.12 163 ASN A C 1
ATOM 1329 O O . ASN A 1 163 ? -29.696 -16.844 112.610 1.00 35.12 163 ASN A O 1
ATOM 1333 N N . ASP A 1 164 ? -27.633 -15.909 112.888 1.00 34.91 164 ASP A N 1
ATOM 1334 C CA . ASP A 1 164 ? -26.612 -16.893 112.541 1.00 34.91 164 ASP A CA 1
ATOM 1335 C C . ASP A 1 164 ? -26.547 -17.502 111.138 1.00 34.91 164 ASP A C 1
ATOM 1337 O O . ASP A 1 164 ? -27.464 -18.121 110.616 1.00 34.91 164 ASP A O 1
ATOM 1341 N N . SER A 1 165 ? -25.301 -17.445 110.650 1.00 37.25 165 SER A N 1
ATOM 1342 C CA . SER A 1 165 ? -24.625 -18.467 109.853 1.00 37.25 165 SER A CA 1
ATOM 1343 C C . SER A 1 165 ? -25.128 -18.725 108.429 1.00 37.25 165 SER A C 1
ATOM 1345 O O . SER A 1 165 ? -26.090 -19.442 108.201 1.00 37.25 165 SER A O 1
ATOM 1347 N N . ASN A 1 166 ? -24.332 -18.342 107.426 1.00 35.94 166 ASN A N 1
ATOM 1348 C CA . ASN A 1 166 ? -23.262 -19.217 106.925 1.00 35.94 166 ASN A CA 1
ATOM 1349 C C . ASN A 1 166 ? -22.644 -18.700 105.615 1.00 35.94 166 ASN A C 1
ATOM 1351 O O . ASN A 1 166 ? -23.288 -18.560 104.583 1.00 35.94 166 ASN A O 1
ATOM 1355 N N . ASN A 1 167 ? -21.337 -18.483 105.708 1.00 40.78 167 ASN A N 1
ATOM 1356 C CA . ASN A 1 167 ? -20.280 -18.871 104.779 1.00 40.78 167 ASN A CA 1
ATOM 1357 C C . ASN A 1 167 ? -20.693 -19.651 103.505 1.00 40.78 167 ASN A C 1
ATOM 1359 O O . ASN A 1 167 ? -21.205 -20.764 103.593 1.00 40.78 167 ASN A O 1
ATOM 1363 N N . SER A 1 168 ? -20.299 -19.153 102.331 1.00 37.84 168 SER A N 1
ATOM 1364 C CA . SER A 1 168 ? -19.569 -19.977 101.354 1.00 37.84 168 SER A CA 1
ATOM 1365 C C . SER A 1 168 ? -18.851 -19.105 100.320 1.00 37.84 168 SER A C 1
ATOM 1367 O O . SER A 1 168 ? -19.447 -18.464 99.460 1.00 37.84 168 SER A O 1
ATOM 1369 N N . ASN A 1 169 ? -17.522 -19.114 100.417 1.00 43.97 169 ASN A N 1
ATOM 1370 C CA . ASN A 1 169 ? -16.631 -18.841 99.301 1.00 43.97 169 ASN A CA 1
ATOM 1371 C C . ASN A 1 169 ? -16.895 -19.864 98.190 1.00 43.97 169 ASN A C 1
ATOM 1373 O O . ASN A 1 169 ? -16.713 -21.061 98.420 1.00 43.97 169 ASN A O 1
ATOM 1377 N N . GLN A 1 170 ? -17.200 -19.401 96.979 1.00 39.00 170 GLN A N 1
ATOM 1378 C CA . GLN A 1 170 ? -17.003 -20.201 95.775 1.00 39.00 170 GLN A CA 1
ATOM 1379 C C . GLN A 1 170 ? -15.907 -19.558 94.927 1.00 39.00 170 GLN A C 1
ATOM 1381 O O . GLN A 1 170 ? -16.096 -18.591 94.196 1.00 39.00 170 GLN A O 1
ATOM 1386 N N . LYS A 1 171 ? -14.716 -20.118 95.124 1.00 44.44 171 LYS A N 1
ATOM 1387 C CA . LYS A 1 171 ? -13.496 -19.935 94.349 1.00 44.44 171 LYS A CA 1
ATOM 1388 C C . LYS A 1 171 ? -13.765 -20.479 92.940 1.00 44.44 171 LYS A C 1
ATOM 1390 O O . LYS A 1 171 ? -13.965 -21.683 92.801 1.00 44.44 171 LYS A O 1
ATOM 1395 N N . PHE A 1 172 ? -13.806 -19.615 91.927 1.00 32.97 172 PHE A N 1
ATOM 1396 C CA . PHE A 1 172 ? -13.790 -20.044 90.528 1.00 32.97 172 PHE A CA 1
ATOM 1397 C C . PHE A 1 172 ? -12.343 -20.077 90.040 1.00 32.97 172 PHE A C 1
ATOM 1399 O O . PHE A 1 172 ? -11.610 -19.096 90.136 1.00 32.97 172 PHE A O 1
ATOM 1406 N N . SER A 1 173 ? -11.946 -21.262 89.601 1.00 36.75 173 SER A N 1
ATOM 1407 C CA . SER A 1 173 ? -10.66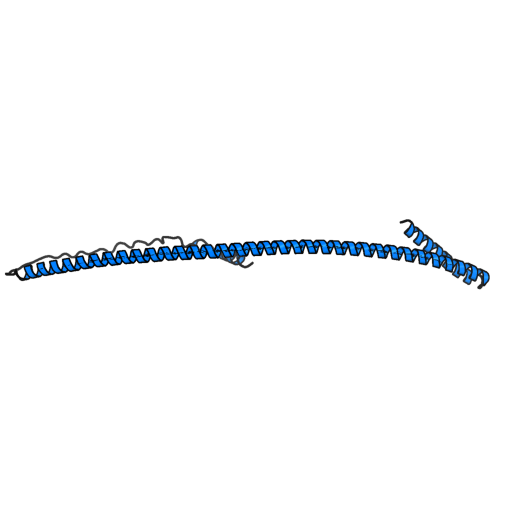5 -21.613 89.010 1.00 36.75 173 SER A CA 1
ATOM 1408 C C . SER A 1 173 ? -10.456 -20.859 87.697 1.00 36.75 173 SER A C 1
ATOM 1410 O O . SER A 1 173 ? -11.323 -20.875 86.825 1.00 36.75 173 SER A O 1
ATOM 1412 N N . GLU A 1 174 ? -9.283 -20.247 87.548 1.00 46.66 174 GLU A N 1
ATOM 1413 C CA . GLU A 1 174 ? -8.669 -19.991 86.248 1.00 46.66 174 GLU A CA 1
ATOM 1414 C C . GLU A 1 174 ? -8.350 -21.345 85.611 1.00 46.66 174 GLU A C 1
ATOM 1416 O O . GLU A 1 174 ? -7.432 -22.019 86.057 1.00 46.66 174 GLU A O 1
ATOM 1421 N N . ASP A 1 175 ? -9.126 -21.767 84.619 1.00 47.09 175 ASP A N 1
ATOM 1422 C CA . ASP A 1 175 ? -8.654 -22.668 83.565 1.00 47.09 175 ASP A CA 1
ATOM 1423 C C . ASP A 1 175 ? -9.689 -22.692 82.442 1.00 47.09 175 ASP A C 1
ATOM 1425 O O . ASP A 1 175 ? -10.675 -23.420 82.480 1.00 47.09 175 ASP A O 1
ATOM 1429 N N . ASN A 1 176 ? -9.481 -21.811 81.466 1.00 38.78 176 ASN A N 1
ATOM 1430 C CA . ASN A 1 176 ? -9.836 -22.019 80.064 1.00 38.78 176 ASN A CA 1
ATOM 1431 C C . ASN A 1 176 ? -9.164 -20.912 79.248 1.00 38.78 176 ASN A C 1
ATOM 1433 O O . ASN A 1 176 ? -9.779 -19.930 78.837 1.00 38.78 176 ASN A O 1
ATOM 1437 N N . LYS A 1 177 ? -7.856 -21.069 79.014 1.00 42.69 177 LYS A N 1
ATOM 1438 C CA . LYS A 1 177 ? -7.262 -20.519 77.795 1.00 42.69 177 LYS A CA 1
ATOM 1439 C C . LYS A 1 177 ? -7.771 -21.387 76.652 1.00 42.69 177 LYS A C 1
ATOM 1441 O O . LYS A 1 177 ? -7.140 -22.381 76.307 1.00 42.69 177 LYS A O 1
ATOM 1446 N N . GLU A 1 178 ? -8.921 -21.029 76.093 1.00 47.00 178 GLU A N 1
ATOM 1447 C CA . GLU A 1 178 ? -9.233 -21.455 74.736 1.00 47.00 178 GLU A CA 1
ATOM 1448 C C . GLU A 1 178 ? -8.121 -20.902 73.842 1.00 47.00 178 GLU A C 1
ATOM 1450 O O . GLU A 1 178 ? -7.955 -19.691 73.678 1.00 47.00 178 GLU A O 1
ATOM 1455 N N . VAL A 1 179 ? -7.279 -21.806 73.349 1.00 52.31 179 VAL A N 1
ATOM 1456 C CA . VAL A 1 179 ? -6.355 -21.515 72.261 1.00 52.31 179 VAL A CA 1
ATOM 1457 C C . VAL A 1 179 ? -7.234 -21.154 71.071 1.00 52.31 179 VAL A C 1
ATOM 1459 O O . VAL A 1 179 ? -7.895 -22.013 70.497 1.00 52.31 179 VAL A O 1
ATOM 1462 N N . ILE A 1 180 ? -7.286 -19.866 70.745 1.00 52.97 180 ILE A N 1
ATOM 1463 C CA . ILE A 1 180 ? -7.926 -19.384 69.526 1.00 52.97 180 ILE A CA 1
ATOM 1464 C C . ILE A 1 180 ? -7.025 -19.827 68.372 1.00 52.97 180 ILE A C 1
ATOM 1466 O O . ILE A 1 180 ? -6.029 -19.169 68.067 1.00 52.97 180 ILE A O 1
ATOM 1470 N N . GLU A 1 181 ? -7.341 -20.963 67.754 1.00 59.25 181 GLU A N 1
ATOM 1471 C CA . GLU A 1 181 ? -6.815 -21.267 66.428 1.00 59.25 181 GLU A CA 1
ATOM 1472 C C . GLU A 1 181 ? -7.475 -20.310 65.422 1.00 59.25 181 GLU A C 1
ATOM 1474 O O . GLU A 1 181 ? -8.703 -20.159 65.424 1.00 59.25 181 GLU A O 1
ATOM 1479 N N . PRO A 1 182 ? -6.694 -19.599 64.590 1.00 58.88 182 PRO A N 1
ATOM 1480 C CA . PRO A 1 182 ? -7.260 -18.717 63.583 1.00 58.88 182 PRO A CA 1
ATOM 1481 C C . PRO A 1 182 ? -8.100 -19.539 62.600 1.00 58.88 182 PRO A C 1
ATOM 1483 O O . PRO A 1 182 ? -7.619 -20.494 62.000 1.00 58.88 182 PRO A O 1
ATOM 1486 N N . LEU A 1 183 ? -9.360 -19.138 62.416 1.00 54.16 183 LEU A N 1
ATOM 1487 C CA . LEU A 1 183 ? -10.348 -19.823 61.569 1.00 54.16 183 LEU A CA 1
ATOM 1488 C C . LEU A 1 183 ? -9.984 -19.821 60.066 1.00 54.16 183 LEU A C 1
ATOM 1490 O O . LEU A 1 183 ? -10.681 -20.437 59.267 1.00 54.16 183 LEU A O 1
ATOM 1494 N N . TYR A 1 184 ? -8.908 -19.135 59.673 1.00 61.03 184 TYR A N 1
ATOM 1495 C CA . TYR A 1 184 ? -8.399 -19.108 58.307 1.00 61.03 184 TYR A CA 1
ATOM 1496 C C . TYR A 1 184 ? -6.869 -19.095 58.301 1.00 61.03 184 TYR A C 1
ATOM 1498 O O . TYR A 1 184 ? -6.250 -18.267 58.973 1.00 61.03 184 TYR A O 1
ATOM 1506 N N . ASP A 1 185 ? -6.273 -19.975 57.492 1.00 58.81 185 ASP A N 1
ATOM 1507 C CA . ASP A 1 185 ? -4.885 -19.837 57.061 1.00 58.81 185 ASP A CA 1
ATOM 1508 C C . ASP A 1 185 ? -4.742 -18.498 56.328 1.00 58.81 185 ASP A C 1
ATOM 1510 O O . ASP A 1 185 ? -5.435 -18.243 55.341 1.00 58.81 185 ASP A O 1
ATOM 1514 N N . ASP A 1 186 ? -3.870 -17.624 56.834 1.00 58.56 186 ASP A N 1
ATOM 1515 C CA . ASP A 1 186 ? -3.519 -16.368 56.173 1.00 58.56 186 ASP A CA 1
ATOM 1516 C C . ASP A 1 186 ? -3.065 -16.680 54.732 1.00 58.56 186 ASP A C 1
ATOM 1518 O O . ASP A 1 186 ? -2.042 -17.352 54.556 1.00 58.56 186 ASP A O 1
ATOM 1522 N N . PRO A 1 187 ? -3.785 -16.218 53.690 1.00 57.72 187 PRO A N 1
ATOM 1523 C CA . PRO A 1 187 ? -3.426 -16.500 52.303 1.00 57.72 187 PRO A CA 1
ATOM 1524 C C . PRO A 1 187 ? -2.053 -15.924 51.923 1.00 57.72 187 PRO A C 1
ATOM 1526 O O . PRO A 1 187 ? -1.474 -16.342 50.924 1.00 57.72 187 PRO A O 1
ATOM 1529 N N . ASN A 1 188 ? -1.488 -15.021 52.735 1.00 54.59 188 ASN A N 1
ATOM 1530 C CA . ASN A 1 188 ? -0.135 -14.501 52.546 1.00 54.59 188 ASN A CA 1
ATOM 1531 C C . ASN A 1 188 ? 0.963 -15.417 53.109 1.00 54.59 188 ASN A C 1
ATOM 1533 O O . ASN A 1 188 ? 2.138 -15.193 52.831 1.00 54.59 188 ASN A O 1
ATOM 1537 N N . LYS A 1 189 ? 0.621 -16.457 53.880 1.00 59.59 189 LYS A N 1
ATOM 1538 C CA . LYS A 1 189 ? 1.599 -17.426 54.406 1.00 59.59 189 LYS A CA 1
ATOM 1539 C C . LYS A 1 189 ? 1.989 -18.493 53.376 1.00 59.59 189 LYS A C 1
ATOM 1541 O O . LYS A 1 189 ? 2.987 -19.184 53.564 1.00 59.59 189 LYS A O 1
ATOM 1546 N N . ALA A 1 190 ? 1.214 -18.621 52.298 1.00 58.78 190 ALA A N 1
ATOM 1547 C CA . ALA A 1 190 ? 1.393 -19.641 51.267 1.00 58.78 190 ALA A CA 1
ATOM 1548 C C . ALA A 1 190 ? 2.234 -19.186 50.060 1.00 58.78 190 ALA A C 1
ATOM 1550 O O . ALA A 1 190 ? 2.514 -20.011 49.198 1.00 58.78 190 ALA A O 1
ATOM 1551 N N . LEU A 1 191 ? 2.632 -17.911 49.988 1.00 60.41 191 LEU A N 1
ATOM 1552 C CA . LEU A 1 191 ? 3.375 -17.368 48.850 1.00 60.41 191 LEU A CA 1
ATOM 1553 C C . LEU A 1 191 ? 4.823 -17.087 49.240 1.00 60.41 191 LEU A C 1
ATOM 1555 O O . LEU A 1 191 ? 5.115 -16.288 50.132 1.00 60.41 191 LEU A O 1
ATOM 1559 N N . THR A 1 192 ? 5.742 -17.760 48.557 1.00 69.44 192 THR A N 1
ATOM 1560 C CA . THR A 1 192 ? 7.178 -17.502 48.691 1.00 69.44 192 THR A CA 1
ATOM 1561 C C . THR A 1 192 ? 7.535 -16.163 48.033 1.00 69.44 192 THR A C 1
ATOM 1563 O O . THR A 1 192 ? 6.847 -15.695 47.126 1.00 69.44 192 THR A O 1
ATOM 1566 N N . ALA A 1 193 ? 8.610 -15.509 48.487 1.00 68.75 193 ALA A N 1
ATOM 1567 C CA . ALA A 1 193 ? 9.018 -14.187 47.982 1.00 68.75 193 ALA A CA 1
ATOM 1568 C C . ALA A 1 193 ? 9.194 -14.148 46.444 1.00 68.75 193 ALA A C 1
ATOM 1570 O O . ALA A 1 193 ? 8.949 -13.124 45.798 1.00 68.75 193 ALA A O 1
ATOM 1571 N N . ASP A 1 194 ? 9.550 -15.289 45.858 1.00 70.31 194 ASP A N 1
ATOM 1572 C CA . ASP A 1 194 ? 9.746 -15.467 44.420 1.00 70.31 194 ASP A CA 1
ATOM 1573 C C . ASP A 1 194 ? 8.412 -15.476 43.641 1.00 70.31 194 ASP A C 1
ATOM 1575 O O . ASP A 1 194 ? 8.309 -14.924 42.539 1.00 70.31 194 ASP A O 1
ATOM 1579 N N . GLU A 1 195 ? 7.343 -16.018 44.228 1.00 69.75 195 GLU A N 1
ATOM 1580 C CA . GLU A 1 195 ? 5.995 -16.012 43.636 1.00 69.75 195 GLU A CA 1
ATOM 1581 C C . GLU A 1 195 ? 5.357 -14.619 43.681 1.00 69.75 195 GLU A C 1
ATOM 1583 O O . GLU A 1 195 ? 4.640 -14.214 42.766 1.00 69.75 195 GLU A O 1
ATOM 1588 N N . ILE A 1 196 ? 5.676 -13.835 44.713 1.00 68.62 196 ILE A N 1
ATOM 1589 C CA . ILE A 1 196 ? 5.232 -12.441 44.806 1.00 68.62 196 ILE A CA 1
ATOM 1590 C C . ILE A 1 196 ? 5.900 -11.610 43.704 1.00 68.62 196 ILE A C 1
ATOM 1592 O O . ILE A 1 196 ? 5.241 -10.814 43.037 1.00 68.62 196 ILE A O 1
ATOM 1596 N N . THR A 1 197 ? 7.192 -11.829 43.453 1.00 72.88 197 THR A N 1
ATOM 1597 C CA . THR A 1 197 ? 7.955 -11.060 42.458 1.00 72.88 197 THR A CA 1
ATOM 1598 C C . THR A 1 197 ? 7.469 -11.339 41.031 1.00 72.88 197 THR A C 1
ATOM 1600 O O . THR A 1 197 ? 7.292 -10.410 40.242 1.00 72.88 197 THR A O 1
ATOM 1603 N N . SER A 1 198 ? 7.148 -12.596 40.720 1.00 72.12 198 SER A N 1
ATOM 1604 C CA . SER A 1 198 ? 6.595 -12.984 39.413 1.00 72.12 198 SER A CA 1
ATOM 1605 C C . SER A 1 198 ? 5.182 -12.433 39.156 1.00 72.12 198 SER A C 1
ATOM 1607 O O . SER A 1 198 ? 4.853 -12.099 38.016 1.00 72.12 198 SER A O 1
ATOM 1609 N N . LEU A 1 199 ? 4.364 -12.237 40.198 1.00 72.81 199 LEU A N 1
ATOM 1610 C CA . LEU A 1 199 ? 3.065 -11.558 40.084 1.00 72.81 199 LEU A CA 1
ATOM 1611 C C . LEU A 1 199 ? 3.200 -10.074 39.709 1.00 72.81 199 LEU A C 1
ATOM 1613 O O . LEU A 1 199 ? 2.406 -9.569 38.912 1.00 72.81 199 LEU A O 1
ATOM 1617 N N . PHE A 1 200 ? 4.209 -9.378 40.238 1.00 70.50 200 PHE A N 1
ATOM 1618 C CA . PHE A 1 200 ? 4.445 -7.967 39.913 1.00 70.50 200 PHE A CA 1
ATOM 1619 C C . PHE A 1 200 ? 5.071 -7.770 38.526 1.00 70.50 200 PHE A C 1
ATOM 1621 O O . PHE A 1 200 ? 4.726 -6.806 37.843 1.00 70.50 200 PHE A O 1
ATOM 1628 N N . GLU A 1 201 ? 5.912 -8.696 38.054 1.00 71.06 201 GLU A N 1
ATOM 1629 C CA . GLU A 1 201 ? 6.422 -8.662 36.675 1.00 71.06 201 GLU A CA 1
ATOM 1630 C C . GLU A 1 201 ? 5.319 -8.892 35.629 1.00 71.06 201 GLU A C 1
ATOM 1632 O O . GLU A 1 201 ? 5.348 -8.285 34.557 1.00 71.06 201 GLU A O 1
ATOM 1637 N N . ALA A 1 202 ? 4.315 -9.720 35.940 1.00 68.38 202 ALA A N 1
ATOM 1638 C CA . ALA A 1 202 ? 3.198 -10.001 35.036 1.00 68.38 202 ALA A CA 1
ATOM 1639 C C . ALA A 1 202 ? 2.235 -8.810 34.854 1.00 68.38 202 ALA A C 1
ATOM 1641 O O . ALA A 1 202 ? 1.608 -8.692 33.803 1.00 68.38 202 ALA A O 1
ATOM 1642 N N . TYR A 1 203 ? 2.132 -7.918 35.844 1.00 61.69 203 TYR A N 1
ATOM 1643 C CA . TYR A 1 203 ? 1.291 -6.713 35.784 1.00 61.69 203 TYR A CA 1
ATOM 1644 C C . TYR A 1 203 ? 2.002 -5.484 35.188 1.00 61.69 203 TYR A C 1
ATOM 1646 O O . TYR A 1 203 ? 1.360 -4.458 34.962 1.00 61.69 203 TYR A O 1
ATOM 1654 N N . GLY A 1 204 ? 3.315 -5.574 34.947 1.00 56.72 204 GLY A N 1
ATOM 1655 C CA . GLY A 1 204 ? 4.164 -4.474 34.479 1.00 56.72 204 GLY A CA 1
ATOM 1656 C C . GLY A 1 204 ? 4.456 -4.445 32.973 1.00 56.72 204 GLY A C 1
ATOM 1657 O O . GLY A 1 204 ? 5.329 -3.681 32.560 1.00 56.72 204 GLY A O 1
ATOM 1658 N N . LYS A 1 205 ? 3.775 -5.263 32.159 1.00 44.47 205 LYS A N 1
ATOM 1659 C CA . LYS A 1 205 ? 3.860 -5.232 30.688 1.00 44.47 205 LYS A CA 1
ATOM 1660 C C . LYS A 1 205 ? 2.569 -4.753 30.044 1.00 44.47 205 LYS A C 1
ATOM 1662 O O . LYS A 1 205 ? 1.498 -5.275 30.417 1.00 44.47 205 LYS A O 1
#